Protein AF-A0A820JT40-F1 (afdb_monomer)

Mean predicted aligned error: 15.25 Å

Foldseek 3Di:
DDVLVVVLCVVQDPDDWDAADPVVVVVVVVVCLVVVNQFLLKKKKKKWDWDPWPPQPPVLVLVLLLCCLVQPVPVCDDVVDGSVRVSVVSVCCVVFVWDDDPNDIDHDPDDDPCPDPQTIDITMTMDIGNDDPVVSVVSSVVSVVVDPDDDPPIDMDIGQWDDDQQWIWHADPVGRIDIDRHQDPVRDDHRDDDPVNVVCPLVVLLVQLLVLLQNDPFQVSSLVSLSVSLSRCSSVVDDNVSNLVSVQVSCVVLVHDPVCVSPRDDGVVSVSSSVSSVVVVVVVVVVD

Radius of gyration: 22.24 Å; Cα contacts (8 Å, |Δi|>4): 294; chains: 1; bounding box: 51×47×63 Å

Solvent-accessible surface area (backbone atoms only — not comparable to full-atom values): 17208 Å² total; per-residue (Å²): 135,60,74,65,58,52,54,50,44,67,72,67,29,103,63,83,88,56,74,65,60,71,65,62,48,48,54,52,51,53,51,36,39,74,72,61,70,59,45,78,70,37,31,32,35,36,40,37,38,43,80,50,72,65,80,69,54,68,66,47,51,49,52,42,53,50,51,51,47,68,76,70,38,88,79,47,49,62,87,95,36,40,52,68,55,51,52,50,52,53,51,47,26,73,75,65,34,47,51,78,56,94,96,37,84,43,71,67,85,74,86,76,76,66,81,48,102,73,45,84,41,76,50,66,38,67,44,71,34,81,61,56,72,68,59,49,52,52,53,50,50,61,54,50,74,76,40,101,71,73,64,92,48,57,52,76,47,78,33,66,53,42,80,54,82,43,34,38,38,32,59,44,98,86,45,49,80,44,78,43,83,46,91,54,88,85,61,85,65,83,64,72,86,54,82,90,56,64,88,42,58,64,62,51,55,44,50,52,52,54,47,41,48,71,71,34,91,48,43,69,55,31,53,53,49,50,50,50,50,53,51,52,45,35,62,72,70,47,52,70,65,57,53,52,52,47,54,49,52,51,37,48,75,70,72,47,64,72,87,48,69,86,43,79,69,51,61,78,55,41,55,49,49,37,50,55,52,53,54,52,54,54,56,59,59,76,76,108

pLDDT: mean 72.51, std 15.69, range [38.38, 94.75]

Structure (mmCIF, N/CA/C/O backbone):
data_AF-A0A820JT40-F1
#
_entry.id   AF-A0A820JT40-F1
#
loop_
_atom_site.group_PDB
_atom_site.id
_atom_site.type_symbol
_atom_site.label_atom_id
_atom_site.label_alt_id
_atom_site.label_comp_id
_atom_site.label_asym_id
_atom_site.label_entity_id
_atom_site.label_seq_id
_atom_site.pdbx_PDB_ins_code
_atom_site.Cartn_x
_atom_site.Cartn_y
_atom_site.Cartn_z
_atom_site.occupancy
_atom_site.B_iso_or_equiv
_atom_site.auth_seq_id
_atom_site.auth_comp_id
_atom_site.auth_asym_id
_atom_site.auth_atom_id
_atom_site.pdbx_PDB_model_num
ATOM 1 N N . MET A 1 1 ? -7.018 16.338 4.960 1.00 49.47 1 MET A N 1
ATOM 2 C CA . MET A 1 1 ? -8.283 16.399 5.731 1.00 49.47 1 MET A CA 1
ATOM 3 C C . MET A 1 1 ? -8.741 17.854 5.857 1.00 49.47 1 MET A C 1
ATOM 5 O O . MET A 1 1 ? -7.913 18.701 6.164 1.00 49.47 1 MET A O 1
ATOM 9 N N . THR A 1 2 ? -10.003 18.177 5.553 1.00 46.38 2 THR A N 1
ATOM 10 C CA . THR A 1 2 ? -10.515 19.564 5.591 1.00 46.38 2 THR A CA 1
ATOM 11 C C . THR A 1 2 ? -10.630 20.090 7.037 1.00 46.38 2 THR A C 1
ATOM 13 O O . THR A 1 2 ? -10.873 19.293 7.947 1.00 46.38 2 THR A O 1
ATOM 16 N N . PRO A 1 3 ? -10.519 21.415 7.283 1.00 49.66 3 PRO A N 1
ATOM 17 C CA . PRO A 1 3 ? -10.635 22.018 8.624 1.00 49.66 3 PRO A CA 1
ATOM 18 C C . PRO A 1 3 ? -11.915 21.638 9.387 1.00 49.66 3 PRO A C 1
ATOM 20 O O . PRO A 1 3 ? -11.935 21.595 10.615 1.00 49.66 3 PRO A O 1
ATOM 23 N N . LEU A 1 4 ? -12.985 21.324 8.654 1.00 52.56 4 LEU A N 1
ATOM 24 C CA . LEU A 1 4 ? -14.251 20.855 9.203 1.00 52.56 4 LEU A CA 1
ATOM 25 C C . LEU A 1 4 ? -14.118 19.510 9.924 1.00 52.56 4 LEU A C 1
ATOM 27 O O . LEU A 1 4 ? -14.585 19.390 11.057 1.00 52.56 4 LEU A O 1
ATOM 31 N N . LEU A 1 5 ? -13.506 18.518 9.267 1.00 51.75 5 LEU A N 1
ATOM 32 C CA . LEU A 1 5 ? -13.300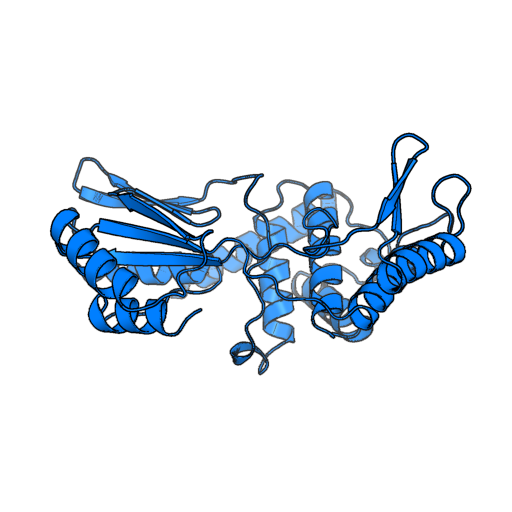 17.191 9.842 1.00 51.75 5 LEU A CA 1
ATOM 33 C C . LEU A 1 5 ? -12.426 17.305 11.083 1.00 51.75 5 LEU A C 1
ATOM 35 O O . LEU A 1 5 ? -12.803 16.737 12.095 1.00 51.75 5 LEU A O 1
ATOM 39 N N . CYS A 1 6 ? -11.368 18.126 11.059 1.00 52.19 6 CYS A N 1
ATOM 40 C CA . CYS A 1 6 ? -10.586 18.424 12.262 1.00 52.19 6 CYS A CA 1
ATOM 41 C C . CYS A 1 6 ? -11.472 18.985 13.381 1.00 52.19 6 CYS A C 1
ATOM 43 O O . CYS A 1 6 ? -11.457 18.459 14.478 1.00 52.19 6 CYS A O 1
ATOM 45 N N . SER A 1 7 ? -12.342 19.964 13.104 1.00 53.44 7 SER A N 1
ATOM 46 C CA . SER A 1 7 ? -13.193 20.549 14.152 1.00 53.44 7 SER A CA 1
ATOM 47 C C . SER A 1 7 ? -14.258 19.590 14.704 1.00 53.44 7 SER A C 1
ATOM 49 O O . SER A 1 7 ? -14.672 19.742 15.854 1.00 53.44 7 SER A O 1
ATOM 51 N N . ILE A 1 8 ? -14.740 18.644 13.887 1.00 52.94 8 ILE A N 1
ATOM 52 C CA . ILE A 1 8 ? -15.653 17.579 14.324 1.00 52.94 8 ILE A CA 1
ATOM 53 C C . ILE A 1 8 ? -14.872 16.549 15.136 1.00 52.94 8 ILE A C 1
ATOM 55 O O . ILE A 1 8 ? -15.343 16.178 16.201 1.00 52.94 8 ILE A O 1
ATOM 59 N N . PHE A 1 9 ? -13.683 16.145 14.681 1.00 53.06 9 PHE A N 1
ATOM 60 C CA . PHE A 1 9 ? -12.751 15.291 15.418 1.00 53.06 9 PHE A CA 1
ATOM 61 C C . PHE A 1 9 ? -12.426 15.908 16.786 1.00 53.06 9 PHE A C 1
ATOM 63 O O . PHE A 1 9 ? -12.761 15.330 17.810 1.00 53.06 9 PHE A O 1
ATOM 70 N N . ASP A 1 10 ? -11.910 17.130 16.836 1.00 53.41 10 ASP A N 1
ATOM 71 C CA . ASP A 1 10 ? -11.493 17.798 18.074 1.00 53.41 10 ASP A CA 1
ATOM 72 C C . ASP A 1 10 ? -12.653 18.004 19.065 1.00 53.41 10 ASP A C 1
ATOM 74 O O . ASP A 1 10 ? -12.450 18.030 20.277 1.00 53.41 10 ASP A O 1
ATOM 78 N N . ARG A 1 11 ? -13.892 18.150 18.568 1.00 52.66 11 ARG A N 1
ATOM 79 C CA . ARG A 1 11 ? -15.092 18.298 19.413 1.00 52.66 11 ARG A CA 1
ATOM 80 C C . ARG A 1 11 ? -15.739 16.975 19.807 1.00 52.66 11 ARG A C 1
ATOM 82 O O . ARG A 1 11 ? -16.363 16.911 20.864 1.00 52.66 11 ARG A O 1
ATOM 89 N N . ALA A 1 12 ? -15.682 15.964 18.945 1.00 44.69 12 ALA A N 1
ATOM 90 C CA . ALA A 1 12 ? -16.338 14.678 19.164 1.00 44.69 12 ALA A CA 1
ATOM 91 C C . ALA A 1 12 ? -15.425 13.673 19.876 1.00 44.69 12 ALA A C 1
ATOM 93 O O . ALA A 1 12 ? -15.926 12.778 20.556 1.00 44.69 12 ALA A O 1
ATOM 94 N N . THR A 1 13 ? -14.108 13.831 19.753 1.00 42.53 13 THR A N 1
ATOM 95 C CA . THR A 1 13 ? -13.114 12.934 20.334 1.00 42.53 13 THR A CA 1
ATOM 96 C C . THR A 1 13 ? -12.162 13.692 21.245 1.00 42.53 13 THR A C 1
ATOM 98 O O . THR A 1 13 ? -11.395 14.533 20.801 1.00 42.53 13 THR A O 1
ATOM 101 N N . ASN A 1 14 ? -12.137 13.311 22.523 1.00 41.88 14 ASN A N 1
ATOM 102 C CA . ASN A 1 14 ? -11.007 13.589 23.418 1.00 41.88 14 ASN A CA 1
ATOM 103 C C . ASN A 1 14 ? -9.771 12.719 23.079 1.00 41.88 14 ASN A C 1
ATOM 105 O O . ASN A 1 14 ? -8.843 12.647 23.880 1.00 41.88 14 ASN A O 1
ATOM 109 N N . TYR A 1 15 ? -9.766 12.000 21.949 1.00 49.94 15 TYR A N 1
ATOM 110 C CA . TYR A 1 15 ? -8.863 10.875 21.704 1.00 49.94 15 TYR A CA 1
ATOM 111 C C . TYR A 1 15 ? -8.354 10.772 20.262 1.00 49.94 15 TYR A C 1
ATOM 113 O O . TYR A 1 15 ? -8.908 11.342 19.326 1.00 49.94 15 TYR A O 1
ATOM 121 N N . LYS A 1 16 ? -7.222 10.066 20.161 1.00 52.59 16 LYS A N 1
ATOM 122 C CA . LYS A 1 16 ? -6.219 10.059 19.092 1.00 52.59 16 LYS A CA 1
ATOM 123 C C . LYS A 1 16 ? -6.776 9.847 17.683 1.00 52.59 16 LYS A C 1
ATOM 125 O O . LYS A 1 16 ? -7.561 8.942 17.420 1.00 52.59 16 LYS A O 1
ATOM 130 N N . ARG A 1 17 ? -6.229 10.627 16.749 1.00 53.69 17 ARG A N 1
ATOM 131 C CA . ARG A 1 17 ? -6.352 10.415 15.307 1.00 53.69 17 ARG A CA 1
ATOM 132 C C .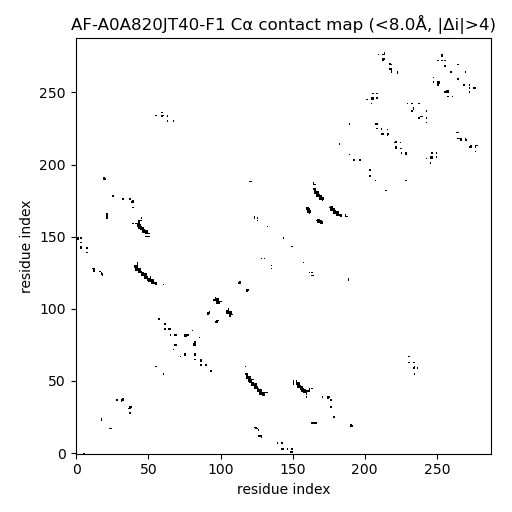 ARG A 1 17 ? -5.614 9.136 14.915 1.00 53.69 17 ARG A C 1
ATOM 134 O O . ARG A 1 17 ? -4.403 9.041 15.097 1.00 53.69 17 ARG A O 1
ATOM 141 N N . LEU A 1 18 ? -6.341 8.194 14.331 1.00 55.94 18 LEU A N 1
ATOM 142 C CA . LEU A 1 18 ? -5.779 7.001 13.715 1.00 55.94 18 LEU A CA 1
ATOM 143 C C . LEU A 1 18 ? -5.762 7.196 12.200 1.00 55.94 18 LEU A C 1
ATOM 145 O O . LEU A 1 18 ? -6.770 7.011 11.521 1.00 55.94 18 LEU A O 1
ATOM 149 N N . SER A 1 19 ? -4.622 7.645 11.681 1.00 47.81 19 SER A N 1
ATOM 150 C CA . SER A 1 19 ? -4.387 7.781 10.245 1.00 47.81 19 SER A CA 1
ATOM 151 C C . SER A 1 19 ? -3.154 6.975 9.860 1.00 47.81 19 SER A C 1
ATOM 153 O O . SER A 1 19 ? -2.070 7.288 10.340 1.00 47.81 19 SER A O 1
ATOM 155 N N . ASN A 1 20 ? -3.349 6.017 8.950 1.00 49.66 20 ASN A N 1
ATOM 156 C CA . ASN A 1 20 ? -2.356 5.139 8.312 1.00 49.66 20 ASN A CA 1
ATOM 157 C C . ASN A 1 20 ? -1.953 3.874 9.089 1.00 49.66 20 ASN A C 1
ATOM 159 O O . ASN A 1 20 ? -1.628 3.922 10.266 1.00 49.66 20 ASN A O 1
ATOM 163 N N . GLY A 1 21 ? -1.933 2.747 8.363 1.00 52.16 21 GLY A N 1
ATOM 164 C CA . GLY A 1 21 ? -1.495 1.435 8.848 1.00 52.16 21 GLY A CA 1
ATOM 165 C C . GLY A 1 21 ? -2.559 0.653 9.623 1.00 52.16 21 GLY A C 1
ATOM 166 O O . GLY A 1 21 ? -3.267 1.198 10.459 1.00 52.16 21 GLY A O 1
ATOM 167 N N . THR A 1 22 ? -2.677 -0.650 9.357 1.00 54.00 22 THR A N 1
ATOM 168 C CA . THR A 1 22 ? -3.607 -1.533 10.080 1.00 54.00 22 THR A CA 1
ATOM 169 C C . THR A 1 22 ? -3.096 -1.872 11.487 1.00 54.00 22 THR A C 1
ATOM 171 O O . THR A 1 22 ? -3.878 -1.967 12.423 1.00 54.00 22 THR A O 1
ATOM 174 N N . ILE A 1 23 ? -1.775 -2.003 11.662 1.00 51.06 23 ILE A N 1
ATOM 175 C CA . ILE A 1 23 ? -1.151 -2.486 12.910 1.00 51.06 23 ILE A CA 1
ATOM 176 C C . ILE A 1 23 ? -1.278 -1.472 14.055 1.00 51.06 23 ILE A C 1
ATOM 178 O O . ILE A 1 23 ? -1.681 -1.841 15.156 1.00 51.06 23 ILE A O 1
ATOM 182 N N . ASP A 1 24 ? -0.997 -0.192 13.799 1.00 60.81 24 ASP A N 1
ATOM 183 C CA . ASP A 1 24 ? -1.101 0.851 14.830 1.00 60.81 24 ASP A CA 1
ATOM 184 C C . ASP A 1 24 ? -2.554 1.045 15.285 1.00 60.81 24 ASP A C 1
ATOM 186 O O . ASP A 1 24 ? -2.821 1.286 16.462 1.00 60.81 24 ASP A O 1
ATOM 190 N N . VAL A 1 25 ? -3.505 0.866 14.365 1.00 63.97 25 VAL A N 1
ATOM 191 C CA . VAL A 1 25 ? -4.943 0.911 14.651 1.00 63.97 25 VAL A CA 1
ATOM 192 C C . VAL A 1 25 ? -5.358 -0.236 15.567 1.00 63.97 25 VAL A C 1
ATOM 194 O O . VAL A 1 25 ? -6.044 0.013 16.555 1.00 63.97 25 VAL A O 1
ATOM 197 N N . ILE A 1 26 ? -4.911 -1.465 15.284 1.00 64.38 26 ILE A N 1
ATOM 198 C CA . ILE A 1 26 ? -5.188 -2.637 16.129 1.00 64.38 26 ILE A CA 1
ATOM 199 C C . ILE A 1 26 ? -4.660 -2.400 17.539 1.00 64.38 26 ILE A C 1
ATOM 201 O O . ILE A 1 26 ? -5.427 -2.487 18.492 1.00 64.38 26 ILE A O 1
ATOM 205 N N . HIS A 1 27 ? -3.386 -2.032 17.676 1.00 65.00 27 HIS A N 1
ATOM 206 C CA . HIS A 1 27 ? -2.776 -1.857 18.991 1.00 65.00 27 HIS A CA 1
ATOM 207 C C . HIS A 1 27 ? -3.436 -0.752 19.814 1.00 65.00 27 HIS A C 1
ATOM 209 O O . HIS A 1 27 ? -3.633 -0.921 21.017 1.00 65.00 27 HIS A O 1
ATOM 215 N N . VAL A 1 28 ? -3.802 0.373 19.193 1.00 69.44 28 VAL A N 1
ATOM 216 C CA . VAL A 1 28 ? -4.506 1.447 19.905 1.00 69.44 28 VAL A CA 1
ATOM 217 C C . VAL A 1 28 ? -5.888 0.984 20.355 1.00 69.44 28 VAL A C 1
ATOM 219 O O . VAL A 1 28 ? -6.263 1.222 21.500 1.00 69.44 28 VAL A O 1
ATOM 222 N N . ILE A 1 29 ? -6.617 0.275 19.496 1.00 71.19 29 ILE A N 1
ATOM 223 C CA . ILE A 1 29 ? -7.961 -0.212 19.806 1.00 71.19 29 ILE A CA 1
ATOM 224 C C . ILE A 1 29 ? -7.929 -1.303 20.880 1.00 71.19 29 ILE A C 1
ATOM 226 O O . ILE A 1 29 ? -8.731 -1.268 21.810 1.00 71.19 29 ILE A O 1
ATOM 230 N N . GLU A 1 30 ? -6.989 -2.241 20.809 1.00 72.88 30 GLU A N 1
ATOM 231 C CA . GLU A 1 30 ? -6.791 -3.266 21.837 1.00 72.88 30 GLU A CA 1
ATOM 232 C C . GLU A 1 30 ? -6.423 -2.642 23.183 1.00 72.88 30 GLU A C 1
ATOM 234 O O . GLU A 1 30 ? -7.002 -3.001 24.208 1.00 72.88 30 GLU A O 1
ATOM 239 N N . ASN A 1 31 ? -5.518 -1.661 23.186 1.00 75.31 31 ASN A N 1
ATOM 240 C CA . ASN A 1 31 ? -5.152 -0.935 24.394 1.00 75.31 31 ASN A CA 1
ATOM 241 C C . ASN A 1 31 ? -6.350 -0.166 24.980 1.00 75.31 31 ASN A C 1
ATOM 243 O O . ASN A 1 31 ? -6.600 -0.237 26.182 1.00 75.31 31 ASN A O 1
ATOM 247 N N . ASP A 1 32 ? -7.142 0.519 24.153 1.00 75.44 32 ASP A N 1
ATOM 248 C CA . ASP A 1 32 ? -8.339 1.235 24.611 1.00 75.44 32 ASP A CA 1
ATOM 249 C C . ASP A 1 32 ? -9.421 0.274 25.135 1.00 75.44 32 ASP A C 1
ATOM 251 O O . ASP A 1 32 ? -10.134 0.590 26.094 1.00 75.44 32 ASP A O 1
ATOM 255 N N . ALA A 1 33 ? -9.528 -0.927 24.558 1.00 75.38 33 ALA A N 1
ATOM 256 C CA . ALA A 1 33 ? -10.384 -1.988 25.076 1.00 75.38 33 ALA A CA 1
ATOM 257 C C . ALA A 1 33 ? -9.905 -2.487 26.447 1.00 75.38 33 ALA A C 1
ATOM 259 O O . ALA A 1 33 ? -10.712 -2.580 27.374 1.00 75.38 33 ALA A O 1
ATOM 260 N N . GLN A 1 34 ? -8.603 -2.746 26.608 1.00 76.25 34 GLN A N 1
ATOM 261 C CA . GLN A 1 34 ? -8.002 -3.170 27.880 1.00 76.25 34 GLN A CA 1
ATOM 262 C C . GLN A 1 34 ? -8.168 -2.118 28.984 1.00 76.25 34 GLN A C 1
ATOM 264 O O . GLN A 1 34 ? -8.416 -2.464 30.138 1.00 76.25 34 GLN A O 1
ATOM 269 N N . MET A 1 35 ? -8.104 -0.835 28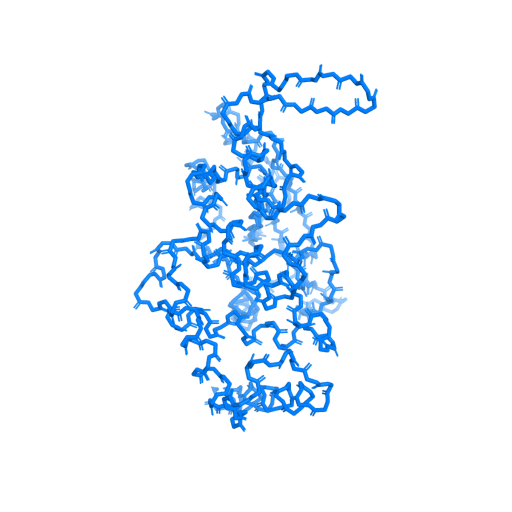.626 1.00 78.94 35 MET A N 1
ATOM 270 C CA . MET A 1 35 ? -8.330 0.289 29.543 1.00 78.94 35 MET A CA 1
ATOM 271 C C . MET A 1 35 ? -9.819 0.530 29.855 1.00 78.94 35 MET A C 1
ATOM 273 O O . MET A 1 35 ? -10.155 1.405 30.654 1.00 78.94 35 MET A O 1
ATOM 277 N N . GLY A 1 36 ? -10.732 -0.235 29.246 1.00 80.38 36 GLY A N 1
ATOM 278 C CA . GLY A 1 36 ? -12.174 -0.134 29.475 1.00 80.38 36 GLY A CA 1
ATOM 279 C C . GLY A 1 36 ? -12.844 1.053 28.777 1.00 80.38 36 GLY A C 1
ATOM 280 O O . GLY A 1 36 ? -13.995 1.372 29.094 1.00 80.38 36 GLY A O 1
ATOM 281 N N . TYR A 1 37 ? -12.156 1.698 27.831 1.00 77.88 37 TYR A N 1
ATOM 282 C CA . TYR A 1 37 ? -12.705 2.793 27.032 1.00 77.88 37 TYR A CA 1
ATOM 283 C C . TYR A 1 37 ? -13.630 2.278 25.921 1.00 77.88 37 TYR A C 1
ATOM 285 O O . TYR A 1 37 ? -14.614 2.933 25.595 1.00 77.88 37 TYR A O 1
ATOM 293 N N . LEU A 1 38 ? -13.407 1.074 25.389 1.00 79.94 38 LEU A N 1
ATOM 294 C CA . LEU A 1 38 ? -14.265 0.487 24.349 1.00 79.94 38 LEU A CA 1
ATOM 295 C C . LEU A 1 38 ? -15.334 -0.437 24.945 1.00 79.94 38 LEU A C 1
ATOM 297 O O . LEU A 1 38 ? -15.198 -1.656 24.989 1.00 79.94 38 LEU A O 1
ATOM 301 N N . GLN A 1 39 ? -16.411 0.173 25.441 1.00 79.94 39 GLN A N 1
ATOM 302 C CA . GLN A 1 39 ? -17.578 -0.533 25.980 1.00 79.94 39 GLN A CA 1
ATOM 303 C C . GLN A 1 39 ? -18.606 -0.821 24.880 1.00 79.94 39 GLN A C 1
ATOM 305 O O . GLN A 1 39 ? -18.705 -0.068 23.922 1.00 79.94 39 GLN A O 1
ATOM 310 N N . ARG A 1 40 ? -19.475 -1.826 25.059 1.00 77.50 40 ARG A N 1
ATOM 311 C CA . ARG A 1 40 ? -20.496 -2.259 24.071 1.00 77.50 40 ARG A CA 1
ATOM 312 C C . ARG A 1 40 ? -21.398 -1.145 23.504 1.00 77.50 40 ARG A C 1
ATOM 314 O O . ARG A 1 40 ? -22.000 -1.305 22.449 1.00 77.50 40 ARG A O 1
ATOM 321 N N . GLN A 1 41 ? -21.528 -0.037 24.226 1.00 81.62 41 GLN A N 1
ATOM 322 C CA . GLN A 1 41 ? -22.297 1.148 23.834 1.00 81.62 41 GLN A CA 1
ATOM 323 C C . GLN A 1 41 ? -21.528 2.148 22.957 1.00 81.62 41 GLN A C 1
ATOM 325 O O . GLN A 1 41 ? -22.127 3.097 22.456 1.00 81.62 41 GLN A O 1
ATOM 330 N N . VAL A 1 42 ? -20.223 1.948 22.773 1.00 80.50 42 VAL A N 1
ATOM 331 C CA . VAL A 1 42 ? -19.380 2.755 21.893 1.00 80.50 42 VAL A CA 1
ATOM 332 C C . VAL A 1 42 ? -19.706 2.415 20.447 1.00 80.50 42 VAL A C 1
ATOM 334 O O . VAL A 1 42 ? -19.684 1.255 20.038 1.00 80.50 42 VAL A O 1
ATOM 337 N N . LEU A 1 43 ? -20.001 3.451 19.671 1.00 80.12 43 LEU A N 1
ATOM 338 C CA . LEU A 1 43 ? -20.190 3.367 18.233 1.00 80.12 43 LEU A CA 1
ATOM 339 C C . LEU A 1 43 ? -18.858 3.596 17.532 1.00 80.12 43 LEU A C 1
ATOM 341 O O . LEU A 1 43 ? -18.139 4.543 17.855 1.00 80.12 43 LEU A O 1
ATOM 345 N N . PHE A 1 44 ? -18.574 2.768 16.534 1.00 79.06 44 PHE A N 1
ATOM 346 C CA . PHE A 1 44 ? -17.531 3.050 15.565 1.00 79.06 44 PHE A CA 1
ATOM 347 C C . PHE A 1 44 ? -18.121 3.867 14.426 1.00 79.06 44 PHE A C 1
ATOM 349 O O . PHE A 1 44 ? -19.210 3.576 13.916 1.00 79.06 44 PHE A O 1
ATOM 356 N N . ILE A 1 45 ? -17.405 4.915 14.053 1.00 74.94 45 ILE A N 1
ATOM 357 C CA . ILE A 1 45 ? -17.784 5.835 12.996 1.00 74.94 45 ILE A CA 1
ATOM 358 C C . ILE A 1 45 ? -16.645 5.857 11.993 1.00 74.94 45 ILE A C 1
ATOM 360 O O . ILE A 1 45 ? -15.542 6.286 12.316 1.00 74.94 45 ILE A O 1
ATOM 364 N N . THR A 1 46 ? -16.911 5.396 10.779 1.00 73.12 46 THR A N 1
ATOM 365 C CA . THR A 1 46 ? -15.918 5.370 9.707 1.00 73.12 46 THR A CA 1
ATOM 366 C C . THR A 1 46 ? -16.266 6.418 8.677 1.00 73.12 46 THR A C 1
ATOM 368 O O . THR A 1 46 ? -17.371 6.422 8.131 1.00 73.12 46 THR A O 1
ATOM 371 N N . PHE A 1 47 ? -15.310 7.290 8.390 1.00 69.12 47 PHE A N 1
ATOM 372 C CA . PHE A 1 47 ? -15.359 8.195 7.257 1.00 69.12 47 PHE A CA 1
ATOM 373 C C . PHE A 1 47 ? -14.513 7.616 6.134 1.00 69.12 47 PHE A C 1
ATOM 375 O O . PHE A 1 47 ? -13.303 7.488 6.291 1.00 69.12 47 PHE A O 1
ATOM 382 N N . ASN A 1 48 ? -15.133 7.308 4.997 1.00 66.19 48 ASN A N 1
ATOM 383 C CA . ASN A 1 48 ? -14.394 7.100 3.758 1.00 66.19 48 ASN A CA 1
ATOM 384 C C . ASN A 1 48 ? -14.375 8.427 3.017 1.00 66.19 48 ASN A C 1
ATOM 386 O O . ASN A 1 48 ? -15.409 8.897 2.540 1.00 66.19 48 ASN A O 1
ATOM 390 N N . LEU A 1 49 ? -13.199 9.026 2.942 1.00 61.00 49 LEU A N 1
ATOM 391 C CA . LEU A 1 49 ? -12.942 10.214 2.156 1.00 61.00 49 LEU A CA 1
ATOM 392 C C . LEU A 1 49 ? -12.592 9.742 0.744 1.00 61.00 49 LEU A C 1
ATOM 394 O O . LEU A 1 49 ? -11.455 9.353 0.471 1.00 61.00 49 LEU A O 1
ATOM 398 N N . GLY A 1 50 ? -13.599 9.697 -0.131 1.00 52.91 50 GLY A N 1
ATOM 399 C CA . GLY A 1 50 ? -13.377 9.563 -1.567 1.00 52.91 50 GLY A CA 1
ATOM 400 C C . GLY A 1 50 ? -12.795 10.850 -2.156 1.00 52.91 50 GLY A C 1
ATOM 401 O O . GLY A 1 50 ? -12.915 11.922 -1.561 1.00 52.91 50 GLY A O 1
ATOM 402 N N . ASP A 1 51 ? -12.179 10.736 -3.332 1.00 47.97 51 ASP A N 1
ATOM 403 C CA . ASP A 1 51 ? -11.719 11.867 -4.149 1.00 47.97 51 ASP A CA 1
ATOM 404 C C . ASP A 1 51 ? -10.731 12.818 -3.462 1.00 47.97 51 ASP A C 1
ATOM 406 O O . ASP A 1 51 ? -10.713 14.024 -3.717 1.00 47.97 51 ASP A O 1
ATOM 410 N N . LEU A 1 52 ? -9.837 12.287 -2.626 1.00 43.53 52 LEU A N 1
ATOM 411 C CA . LEU A 1 52 ? -8.626 13.017 -2.256 1.00 43.53 52 LEU A CA 1
ATOM 412 C C . LEU A 1 52 ? -7.667 12.988 -3.453 1.00 43.53 52 LEU A C 1
ATOM 414 O O . LEU A 1 52 ? -6.657 12.300 -3.448 1.00 43.53 52 LEU A O 1
ATOM 418 N N . THR A 1 53 ? -7.998 13.674 -4.545 1.00 44.22 53 THR A N 1
ATOM 419 C CA . THR A 1 53 ? -7.114 13.767 -5.709 1.00 44.22 53 THR A CA 1
ATOM 420 C C . THR A 1 53 ? -5.820 14.455 -5.288 1.00 44.22 53 THR A C 1
ATOM 422 O O . THR A 1 53 ? -5.737 15.681 -5.239 1.00 44.22 53 THR A O 1
ATOM 425 N N . THR A 1 54 ? -4.797 13.674 -4.971 1.00 44.09 54 THR A N 1
ATOM 426 C CA . THR A 1 54 ? -3.429 14.152 -5.038 1.00 44.09 54 THR A CA 1
ATOM 427 C C . THR A 1 54 ? -3.112 14.174 -6.534 1.00 44.09 54 THR A C 1
ATOM 429 O O . THR A 1 54 ? -3.124 13.163 -7.236 1.00 44.09 54 THR A O 1
ATOM 432 N N . ILE A 1 55 ? -3.052 15.389 -7.072 1.00 52.94 55 ILE A N 1
ATOM 433 C CA . ILE A 1 55 ? -2.695 15.634 -8.464 1.00 52.94 55 ILE A CA 1
ATOM 434 C C . ILE A 1 55 ? -1.205 15.324 -8.553 1.00 52.94 55 ILE A C 1
ATOM 436 O O . ILE A 1 55 ? -0.395 16.113 -8.071 1.00 52.94 55 ILE A O 1
ATOM 440 N N . PHE A 1 56 ? -0.833 14.189 -9.145 1.00 53.88 56 PHE A N 1
ATOM 441 C CA . PHE A 1 56 ? 0.567 13.958 -9.473 1.00 53.88 56 PHE A CA 1
ATOM 442 C C . PHE A 1 56 ? 0.977 14.906 -10.606 1.00 53.88 56 PHE A C 1
ATOM 444 O O . PHE A 1 56 ? 0.316 14.943 -11.650 1.00 53.88 56 PHE A O 1
ATOM 451 N N . PRO A 1 57 ? 2.064 15.675 -10.437 1.00 64.81 57 PRO A N 1
ATOM 452 C CA . PRO A 1 57 ? 2.649 16.445 -11.523 1.00 64.81 57 PRO A CA 1
ATOM 453 C C . PRO A 1 57 ? 2.938 15.565 -12.754 1.00 64.81 57 PRO A C 1
ATOM 455 O O . PRO A 1 57 ? 3.345 14.401 -12.638 1.00 64.81 57 PRO A O 1
ATOM 458 N N . HIS A 1 58 ? 2.708 16.107 -13.956 1.00 71.25 58 HIS A N 1
ATOM 459 C CA . HIS A 1 58 ? 2.900 15.372 -15.214 1.00 71.25 58 HIS A CA 1
ATOM 460 C C . HIS A 1 58 ? 4.340 14.866 -15.382 1.00 71.25 58 HIS A C 1
ATOM 462 O O . HIS A 1 58 ? 4.555 13.784 -15.915 1.00 71.25 58 HIS A O 1
ATOM 468 N N . ASP A 1 59 ? 5.326 15.633 -14.929 1.00 73.25 59 ASP A N 1
ATOM 469 C CA . ASP A 1 59 ? 6.747 15.290 -14.950 1.00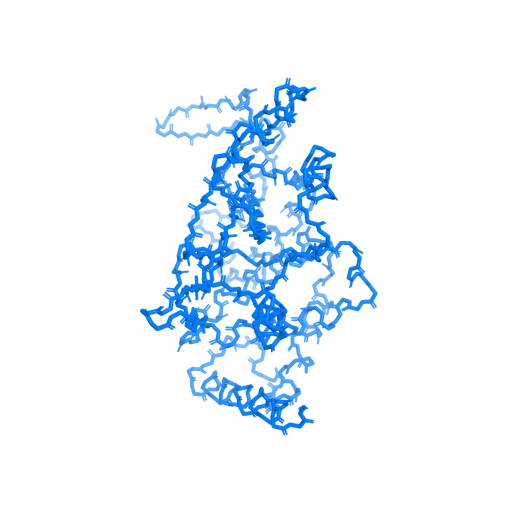 73.25 59 ASP A CA 1
ATOM 470 C C . ASP A 1 59 ? 7.068 14.081 -14.064 1.00 73.25 59 ASP A C 1
ATOM 472 O O . ASP A 1 59 ? 7.726 13.153 -14.531 1.00 73.25 59 ASP A O 1
ATOM 476 N N . ILE A 1 60 ? 6.535 14.033 -12.840 1.00 66.94 60 ILE A N 1
ATOM 477 C CA . ILE A 1 60 ? 6.687 12.882 -11.932 1.00 66.94 60 ILE A CA 1
ATOM 478 C C . ILE A 1 60 ? 6.042 11.629 -12.532 1.00 66.94 60 ILE A C 1
ATOM 480 O O . ILE A 1 60 ? 6.622 10.539 -12.527 1.00 66.94 60 ILE A O 1
ATOM 484 N N . THR A 1 61 ? 4.855 11.797 -13.109 1.00 72.19 61 THR A N 1
ATOM 485 C CA . THR A 1 61 ? 4.123 10.716 -13.770 1.00 72.19 61 THR A CA 1
ATOM 486 C C . THR A 1 61 ? 4.898 10.166 -14.970 1.00 72.19 61 THR A C 1
ATOM 488 O O . THR A 1 61 ? 5.071 8.955 -15.108 1.00 72.19 61 THR A O 1
ATOM 491 N N . MET A 1 62 ? 5.426 11.054 -15.818 1.00 83.12 62 MET A N 1
ATOM 492 C CA . MET A 1 62 ? 6.239 10.685 -16.977 1.00 83.12 62 MET A CA 1
ATOM 493 C C . MET A 1 62 ? 7.556 10.018 -16.577 1.00 83.12 62 MET A C 1
ATOM 495 O O . MET A 1 62 ? 7.953 9.041 -17.213 1.00 83.12 62 MET A O 1
ATOM 499 N N . ALA A 1 63 ? 8.224 10.507 -15.529 1.00 78.12 63 ALA A N 1
ATOM 500 C CA . ALA A 1 63 ? 9.450 9.905 -15.012 1.00 78.12 63 ALA A CA 1
ATOM 501 C C . ALA A 1 63 ? 9.198 8.475 -14.510 1.00 78.12 63 ALA A C 1
ATOM 503 O O . ALA A 1 63 ? 9.924 7.552 -14.881 1.00 78.12 63 ALA A O 1
ATOM 504 N N . THR A 1 64 ? 8.117 8.280 -13.751 1.00 73.31 64 THR A N 1
ATOM 505 C CA . THR A 1 64 ? 7.719 6.968 -13.224 1.00 73.31 64 THR A CA 1
ATOM 506 C C . THR A 1 64 ? 7.376 5.991 -14.348 1.00 73.31 64 THR A C 1
ATOM 508 O O . THR A 1 64 ? 7.886 4.873 -14.373 1.00 73.31 64 THR A O 1
ATOM 511 N N . LEU A 1 65 ? 6.572 6.417 -15.329 1.00 79.69 65 LEU A N 1
ATOM 512 C CA . LEU A 1 65 ? 6.232 5.583 -16.484 1.00 79.69 65 LEU A CA 1
ATOM 513 C C . LEU A 1 65 ? 7.473 5.220 -17.313 1.00 79.69 65 LEU A C 1
ATOM 515 O O . LEU A 1 65 ? 7.607 4.083 -17.758 1.00 79.69 65 LEU A O 1
ATOM 519 N N . THR A 1 66 ? 8.392 6.171 -17.503 1.00 85.88 66 THR A N 1
ATOM 520 C CA . THR A 1 66 ? 9.651 5.945 -18.229 1.00 85.88 66 THR A CA 1
ATOM 521 C C . THR A 1 66 ? 10.497 4.883 -17.544 1.00 85.88 66 THR A C 1
ATOM 523 O O . THR A 1 66 ? 10.978 3.974 -18.218 1.00 85.88 66 THR A O 1
ATOM 526 N N . TYR A 1 67 ? 10.655 4.982 -16.223 1.00 80.88 67 TYR A N 1
ATOM 527 C CA . TYR A 1 67 ? 11.356 3.978 -15.430 1.00 80.88 67 TYR A CA 1
ATOM 528 C C . TYR A 1 67 ? 10.706 2.602 -15.601 1.00 80.88 67 TYR A C 1
ATOM 530 O O . TYR A 1 67 ? 11.378 1.654 -15.996 1.00 80.88 67 TYR A O 1
ATOM 538 N N . LEU A 1 68 ? 9.386 2.510 -15.412 1.00 75.88 68 LEU A N 1
ATOM 539 C CA . LEU A 1 68 ? 8.675 1.234 -15.475 1.00 75.88 68 LEU A CA 1
ATOM 540 C C . LEU A 1 68 ? 8.807 0.535 -16.820 1.00 75.88 68 LEU A C 1
ATOM 542 O O . LEU A 1 68 ? 9.100 -0.658 -16.881 1.00 75.88 68 LEU A O 1
ATOM 546 N N . LEU A 1 69 ? 8.593 1.287 -17.898 1.00 81.50 69 LEU A N 1
ATOM 547 C CA . LEU A 1 69 ? 8.688 0.746 -19.242 1.00 81.50 69 LEU A CA 1
ATOM 548 C C . LEU A 1 69 ? 10.114 0.293 -19.555 1.00 81.50 69 LEU A C 1
ATOM 550 O O . LEU A 1 69 ? 10.284 -0.726 -20.207 1.00 81.50 69 LEU A O 1
ATOM 554 N N . ARG A 1 70 ? 11.142 1.016 -19.101 1.00 88.62 70 ARG A N 1
ATOM 555 C CA . ARG A 1 70 ? 12.537 0.679 -19.421 1.00 88.62 70 ARG A CA 1
ATOM 556 C C . ARG A 1 70 ? 13.094 -0.464 -18.583 1.00 88.62 70 ARG A C 1
ATOM 558 O O . ARG A 1 70 ? 13.838 -1.273 -19.124 1.00 88.62 70 ARG A O 1
ATOM 565 N N . GLU A 1 71 ? 12.728 -0.538 -17.310 1.00 80.88 71 GLU A N 1
ATOM 566 C CA . GLU A 1 71 ? 13.258 -1.551 -16.394 1.00 80.88 71 GLU A CA 1
ATOM 567 C C . GLU A 1 71 ? 12.529 -2.893 -16.498 1.00 80.88 71 GLU A C 1
ATOM 569 O O . GLU A 1 71 ? 13.154 -3.944 -16.378 1.00 80.88 71 GLU A O 1
ATOM 574 N N . HIS A 1 72 ? 11.212 -2.887 -16.734 1.00 76.19 72 HIS A N 1
ATOM 575 C CA . HIS A 1 72 ? 10.408 -4.110 -16.621 1.00 76.19 72 HIS A CA 1
ATOM 576 C C . HIS A 1 72 ? 9.902 -4.669 -17.954 1.00 76.19 72 HIS A C 1
ATOM 578 O O . HIS A 1 72 ? 9.435 -5.808 -17.993 1.00 76.19 72 HIS A O 1
ATOM 584 N N . LEU A 1 73 ? 9.998 -3.922 -19.058 1.00 78.75 73 LEU A N 1
ATOM 585 C CA . LEU A 1 73 ? 9.550 -4.398 -20.368 1.00 78.75 73 LEU A CA 1
ATOM 586 C C . LEU A 1 73 ? 10.707 -5.036 -21.151 1.00 78.75 73 LEU A C 1
ATOM 588 O O . LEU A 1 73 ? 11.427 -4.360 -21.886 1.00 78.75 73 LEU A O 1
ATOM 592 N N . LEU A 1 74 ? 10.849 -6.359 -21.018 1.00 77.38 74 LEU A N 1
ATOM 593 C CA . LEU A 1 74 ? 11.942 -7.146 -21.612 1.00 77.38 74 LEU A CA 1
ATOM 594 C C . LEU A 1 74 ? 12.116 -6.920 -23.125 1.00 77.38 74 LEU A C 1
ATOM 596 O O . LEU A 1 74 ? 13.238 -6.747 -23.596 1.00 77.38 74 LEU A O 1
ATOM 600 N N . ASP A 1 75 ? 11.013 -6.863 -23.875 1.00 83.94 75 ASP A N 1
ATOM 601 C CA . ASP A 1 75 ? 11.036 -6.757 -25.341 1.00 83.94 75 ASP A CA 1
ATOM 602 C C . ASP A 1 75 ? 11.100 -5.306 -25.853 1.00 83.94 75 ASP A C 1
ATOM 604 O O . ASP A 1 75 ? 11.051 -5.058 -27.060 1.00 83.94 75 ASP A O 1
ATOM 608 N N . GLN A 1 76 ? 11.174 -4.325 -24.942 1.00 85.31 76 GLN A N 1
ATOM 609 C CA . GLN A 1 76 ? 11.126 -2.883 -25.228 1.00 85.31 76 GLN A CA 1
ATOM 610 C C . GLN A 1 76 ? 9.943 -2.432 -26.105 1.00 85.31 76 GLN A C 1
ATOM 612 O O . GLN A 1 76 ? 9.959 -1.346 -26.704 1.00 85.31 76 GLN A O 1
ATOM 617 N N . ARG A 1 77 ? 8.903 -3.265 -26.195 1.00 86.12 77 ARG A N 1
ATOM 618 C CA . ARG A 1 77 ? 7.711 -3.039 -27.006 1.00 86.12 77 ARG A CA 1
ATOM 619 C C . ARG A 1 77 ? 6.467 -3.567 -26.314 1.00 86.12 77 ARG A C 1
ATOM 621 O O . ARG A 1 77 ? 6.511 -4.595 -25.644 1.00 86.12 77 ARG A O 1
ATOM 628 N N . ILE A 1 78 ? 5.357 -2.866 -26.510 1.00 80.50 78 ILE A N 1
ATOM 629 C CA . ILE A 1 78 ? 4.017 -3.351 -26.177 1.00 80.50 78 ILE A CA 1
ATOM 630 C C . ILE A 1 78 ? 3.256 -3.434 -27.495 1.00 80.50 78 ILE A C 1
ATOM 632 O O . ILE A 1 78 ? 3.002 -2.406 -28.127 1.00 80.50 78 ILE A O 1
ATOM 636 N N . ALA A 1 79 ? 2.935 -4.657 -27.925 1.00 85.50 79 ALA A N 1
ATOM 637 C CA . ALA A 1 79 ? 2.501 -4.933 -29.294 1.00 85.50 79 ALA A CA 1
ATOM 638 C C . ALA A 1 79 ? 3.499 -4.336 -30.312 1.00 85.50 79 ALA A C 1
ATOM 640 O O . ALA A 1 79 ? 4.695 -4.623 -30.245 1.00 85.50 79 ALA A O 1
ATOM 641 N N . ASP A 1 80 ? 3.033 -3.472 -31.213 1.00 88.69 80 ASP A N 1
ATOM 642 C CA . ASP A 1 80 ? 3.866 -2.846 -32.244 1.00 88.69 80 ASP A CA 1
ATOM 643 C C . ASP A 1 80 ? 4.479 -1.500 -31.814 1.00 88.69 80 ASP A C 1
ATOM 645 O O . ASP A 1 80 ? 5.188 -0.860 -32.595 1.00 88.69 80 ASP A O 1
ATOM 649 N N . LEU A 1 81 ? 4.230 -1.051 -30.579 1.00 86.81 81 LEU A N 1
ATOM 650 C CA . LEU A 1 81 ? 4.684 0.249 -30.084 1.00 86.81 81 LEU A CA 1
ATOM 651 C C . LEU A 1 81 ? 5.988 0.118 -29.300 1.00 86.81 81 LEU A C 1
ATOM 653 O O . LEU A 1 81 ? 6.097 -0.710 -28.397 1.00 86.81 81 LEU A O 1
ATOM 657 N N . THR A 1 82 ? 6.966 0.972 -29.600 1.00 93.81 82 THR A N 1
ATOM 658 C CA . THR A 1 82 ? 8.186 1.092 -28.789 1.00 93.81 82 THR A CA 1
ATOM 659 C C . THR A 1 82 ? 7.901 1.846 -27.493 1.00 93.81 82 THR A C 1
ATOM 661 O O . THR A 1 82 ? 6.965 2.647 -27.427 1.00 93.81 82 THR A O 1
ATOM 664 N N . ILE A 1 83 ? 8.744 1.644 -26.474 1.00 89.38 83 ILE A N 1
ATOM 665 C CA . ILE A 1 83 ? 8.697 2.428 -25.227 1.00 89.38 83 ILE A CA 1
ATOM 666 C C . ILE A 1 83 ? 8.645 3.933 -25.519 1.00 89.38 83 ILE A C 1
ATOM 668 O O . ILE A 1 83 ? 7.796 4.632 -24.971 1.00 89.38 83 ILE A O 1
ATOM 672 N N . ASP A 1 84 ? 9.502 4.437 -26.412 1.00 93.62 84 ASP A N 1
ATOM 673 C CA . ASP A 1 84 ? 9.545 5.869 -26.727 1.00 93.62 84 ASP A CA 1
ATOM 674 C C . ASP A 1 84 ? 8.248 6.354 -27.390 1.00 93.62 84 ASP A C 1
ATOM 676 O O . ASP A 1 84 ? 7.777 7.447 -27.081 1.00 93.62 84 ASP A O 1
ATOM 680 N N . THR A 1 85 ? 7.624 5.543 -28.253 1.00 88.56 85 THR A N 1
ATOM 681 C CA . THR A 1 85 ? 6.312 5.869 -28.830 1.00 88.56 85 THR A CA 1
ATOM 682 C C . THR A 1 85 ? 5.227 5.902 -27.757 1.00 88.56 85 THR A C 1
ATOM 684 O O . THR A 1 85 ? 4.425 6.832 -27.740 1.00 88.56 85 THR A O 1
ATOM 687 N N . ILE A 1 86 ? 5.216 4.944 -26.827 1.00 87.75 86 ILE A N 1
ATOM 688 C CA . ILE A 1 86 ? 4.260 4.921 -25.709 1.00 87.75 86 ILE A CA 1
ATOM 689 C C . ILE A 1 86 ? 4.426 6.176 -24.845 1.00 87.75 86 ILE A C 1
ATOM 691 O O . ILE A 1 86 ? 3.445 6.861 -24.559 1.00 87.75 86 ILE A O 1
ATOM 695 N N . LEU A 1 87 ? 5.664 6.529 -24.488 1.00 88.19 87 LEU A N 1
ATOM 696 C CA . LEU A 1 87 ? 5.962 7.733 -23.711 1.00 88.19 87 LEU A CA 1
ATOM 697 C C . LEU A 1 87 ? 5.534 9.009 -24.443 1.00 88.19 87 LEU A C 1
ATOM 699 O O . LEU A 1 87 ? 4.925 9.884 -23.830 1.00 88.19 87 LEU A O 1
ATOM 703 N N . GLN A 1 88 ? 5.782 9.110 -25.751 1.00 88.56 88 GLN A N 1
ATOM 704 C CA . GLN A 1 88 ? 5.325 10.246 -26.558 1.00 88.56 88 GLN A CA 1
ATOM 705 C C . GLN A 1 88 ? 3.797 10.344 -26.615 1.00 88.56 88 GLN A C 1
ATOM 707 O O . GLN A 1 88 ? 3.262 11.448 -26.529 1.00 88.56 88 GLN A O 1
ATOM 712 N N . LEU A 1 89 ? 3.087 9.217 -26.721 1.00 83.31 89 LEU A N 1
ATOM 713 C CA . LEU A 1 89 ? 1.622 9.184 -26.726 1.00 83.31 89 LEU A CA 1
ATOM 714 C C . LEU A 1 89 ? 1.038 9.604 -25.374 1.00 83.31 89 LEU A C 1
ATOM 716 O O . LEU A 1 89 ? 0.104 10.403 -25.335 1.00 83.31 89 LEU A O 1
ATOM 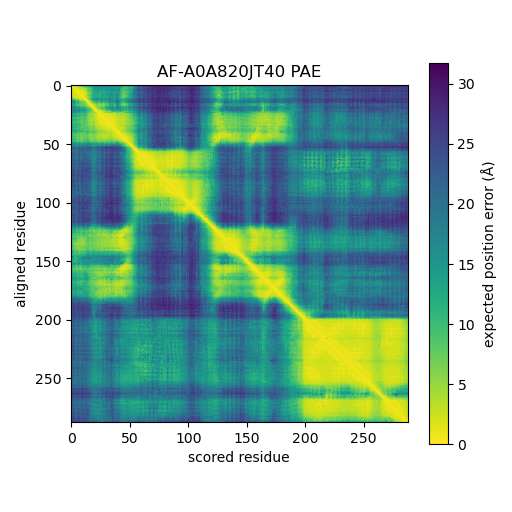720 N N . VAL A 1 90 ? 1.609 9.133 -24.264 1.00 83.81 90 VAL A N 1
ATOM 721 C CA . VAL A 1 90 ? 1.177 9.539 -22.918 1.00 83.81 90 VAL A CA 1
ATOM 722 C C . VAL A 1 90 ? 1.497 11.014 -22.661 1.00 83.81 90 VAL A C 1
ATOM 724 O O . VAL A 1 90 ? 0.653 11.750 -22.153 1.00 83.81 90 VAL A O 1
ATOM 727 N N . GLN A 1 91 ? 2.666 11.495 -23.089 1.00 84.62 91 GLN A N 1
ATOM 728 C CA . GLN A 1 91 ? 3.013 12.915 -23.006 1.00 84.62 91 GLN A CA 1
ATOM 729 C C . GLN A 1 91 ? 2.077 13.781 -23.862 1.00 84.62 91 GLN A C 1
ATOM 731 O O . GLN A 1 91 ? 1.668 14.866 -23.440 1.00 84.62 91 GLN A O 1
ATOM 736 N N . PHE A 1 92 ? 1.717 13.306 -25.057 1.00 81.94 92 PHE A N 1
ATOM 737 C CA . PHE A 1 92 ? 0.730 13.948 -25.917 1.00 81.94 92 PHE A CA 1
ATOM 738 C C . PHE A 1 92 ? -0.638 14.008 -25.232 1.00 81.94 92 PHE A C 1
ATOM 740 O O . PHE A 1 92 ? -1.247 15.080 -25.205 1.00 81.94 92 PHE A O 1
ATOM 747 N N . PHE A 1 93 ? -1.088 12.910 -24.620 1.00 81.56 93 PHE A N 1
ATOM 748 C CA . PHE A 1 93 ? -2.316 12.877 -23.830 1.00 81.56 93 PHE A CA 1
ATOM 749 C C . PHE A 1 93 ? -2.264 13.896 -22.685 1.00 81.56 93 PHE A C 1
ATOM 751 O O . PHE A 1 93 ? -3.146 14.739 -22.594 1.00 81.56 93 PHE A O 1
ATOM 758 N N . PHE A 1 94 ? -1.201 13.935 -21.876 1.00 77.75 94 PHE A N 1
ATOM 759 C CA . PHE A 1 94 ? -1.096 14.915 -20.787 1.00 77.75 94 PHE A CA 1
ATOM 760 C C . PHE A 1 94 ? -1.098 16.369 -21.269 1.00 77.75 94 PHE A C 1
ATOM 762 O O . PHE A 1 94 ? -1.686 17.239 -20.623 1.00 77.75 94 PHE A O 1
ATOM 769 N N . LYS A 1 95 ? -0.466 16.651 -22.413 1.00 80.56 95 LYS A N 1
ATOM 770 C CA . LYS A 1 95 ? -0.388 18.008 -22.971 1.00 80.56 95 LYS A CA 1
ATOM 771 C C . LYS A 1 95 ? -1.701 18.471 -23.596 1.00 80.56 95 LYS A C 1
ATOM 773 O O . LYS A 1 95 ? -2.018 19.655 -23.539 1.00 80.56 95 LYS A O 1
ATOM 778 N N . THR A 1 96 ? -2.408 17.567 -24.262 1.00 80.50 96 THR A N 1
ATOM 779 C CA . THR A 1 96 ? -3.524 17.926 -25.147 1.00 80.50 96 THR A CA 1
ATOM 780 C C . THR A 1 96 ? -4.878 17.483 -24.608 1.00 80.50 96 THR A C 1
ATOM 782 O O . THR A 1 96 ? -5.902 18.031 -25.010 1.00 80.50 96 THR A O 1
ATOM 785 N N . GLN A 1 97 ? -4.871 16.531 -23.674 1.00 78.19 97 GLN A N 1
ATOM 786 C CA . GLN A 1 97 ? -6.040 15.881 -23.092 1.00 78.19 97 GLN A CA 1
ATOM 787 C C . GLN A 1 97 ? -6.913 15.200 -24.159 1.00 78.19 97 GLN A C 1
ATOM 789 O O . GLN A 1 97 ? -8.119 15.058 -23.982 1.00 78.19 97 GLN A O 1
ATOM 794 N N . PHE A 1 98 ? -6.316 14.786 -25.283 1.00 79.19 98 PHE A N 1
ATOM 795 C CA . PHE A 1 98 ? -6.998 14.036 -26.335 1.00 79.19 98 PHE A CA 1
ATOM 796 C C . PHE A 1 98 ? -6.691 12.542 -26.257 1.00 79.19 98 PHE A C 1
ATOM 798 O O . PHE A 1 98 ? -5.529 12.150 -26.152 1.00 79.19 98 PHE A O 1
ATOM 805 N N . CYS A 1 99 ? -7.716 11.706 -26.399 1.00 77.31 99 CYS A N 1
ATOM 806 C CA . CYS A 1 99 ? -7.588 10.255 -26.519 1.00 77.31 99 CYS A CA 1
ATOM 807 C C . CYS A 1 99 ? -8.479 9.709 -27.643 1.00 77.31 99 CYS A C 1
ATOM 809 O O . CYS A 1 99 ? -9.450 10.345 -28.052 1.00 77.31 99 CYS A O 1
ATOM 811 N N . VAL A 1 100 ? -8.137 8.530 -28.163 1.00 74.00 100 VAL A N 1
ATOM 812 C CA . VAL A 1 100 ? -8.939 7.823 -29.172 1.00 74.00 100 VAL A CA 1
ATOM 813 C C . VAL A 1 100 ? -9.635 6.641 -28.509 1.00 74.00 100 VAL A C 1
ATOM 815 O O . VAL A 1 1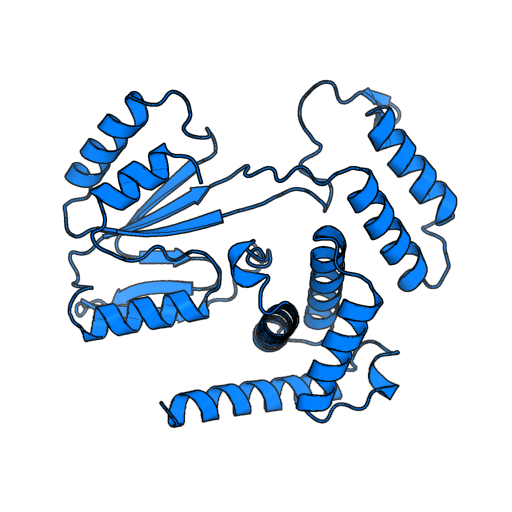00 ? -8.996 5.865 -27.801 1.00 74.00 100 VAL A O 1
ATOM 818 N N . TYR A 1 101 ? -10.936 6.497 -28.747 1.00 72.19 101 TYR A N 1
ATOM 819 C CA . TYR A 1 101 ? -11.747 5.379 -28.268 1.00 72.19 101 TYR A CA 1
ATOM 820 C C . TYR A 1 101 ? -12.806 5.033 -29.324 1.00 72.19 101 TYR A C 1
ATOM 822 O O . TYR A 1 101 ? -13.444 5.934 -29.852 1.00 72.19 101 TYR A O 1
ATOM 830 N N . ASN A 1 102 ? -12.985 3.753 -29.671 1.00 78.56 102 ASN A N 1
ATOM 831 C CA . ASN A 1 102 ? -13.942 3.306 -30.703 1.00 78.56 102 ASN A CA 1
ATOM 832 C C . ASN A 1 102 ? -13.917 4.157 -31.994 1.00 78.56 102 ASN A C 1
ATOM 834 O O . ASN A 1 102 ? -14.948 4.670 -32.425 1.00 78.56 102 ASN A O 1
ATOM 838 N N . ASP A 1 103 ? -12.726 4.351 -32.571 1.00 88.19 103 ASP A N 1
ATOM 839 C CA . ASP A 1 103 ? -12.493 5.133 -33.800 1.00 88.19 103 ASP A CA 1
ATOM 840 C C . ASP A 1 103 ? -12.947 6.606 -33.751 1.00 88.19 103 ASP A C 1
ATOM 842 O O . ASP A 1 103 ? -13.029 7.280 -34.779 1.00 88.19 103 ASP A O 1
ATOM 846 N N . ALA A 1 104 ? -13.193 7.143 -32.555 1.00 76.12 104 ALA A N 1
ATOM 847 C CA . ALA A 1 104 ? -13.510 8.545 -32.333 1.00 76.12 104 ALA A CA 1
ATOM 848 C C . ALA A 1 104 ? -12.441 9.224 -31.467 1.00 76.12 104 ALA A C 1
ATOM 850 O O . ALA A 1 104 ? -11.886 8.637 -30.536 1.00 76.12 104 ALA A O 1
ATOM 851 N N . LEU A 1 105 ? -12.146 10.485 -31.795 1.00 81.62 105 LEU A N 1
ATOM 852 C CA . LEU A 1 105 ? -11.243 11.343 -31.036 1.00 81.62 105 LEU A CA 1
ATOM 853 C C . LEU A 1 105 ? -12.045 12.107 -29.977 1.00 81.62 105 LEU A C 1
ATOM 855 O O . LEU A 1 105 ? -12.973 12.845 -30.306 1.00 81.62 105 LEU A O 1
ATOM 859 N N . TYR A 1 106 ? -11.650 11.967 -28.719 1.00 71.38 106 TYR A N 1
ATOM 860 C CA . TYR A 1 106 ? -12.258 12.643 -27.581 1.00 71.38 106 TYR A CA 1
ATOM 861 C C . TYR A 1 106 ? -11.276 13.640 -26.988 1.00 71.38 106 TYR A C 1
ATOM 863 O O . TYR A 1 106 ? -10.088 13.346 -26.878 1.00 71.38 106 TYR A O 1
ATOM 871 N N . GLN A 1 107 ? -11.783 14.801 -26.577 1.00 82.25 107 GLN A N 1
ATOM 872 C CA . GLN A 1 107 ? -11.057 15.732 -25.722 1.00 82.25 107 GLN A CA 1
ATOM 873 C C . GLN A 1 107 ? -11.646 15.663 -24.320 1.00 82.25 107 GLN A C 1
ATOM 875 O O . GLN A 1 107 ? -12.853 15.822 -24.133 1.00 82.25 107 GLN A O 1
ATOM 880 N N . GLN A 1 108 ? -10.797 15.464 -23.328 1.00 69.44 108 GLN A N 1
ATOM 881 C CA . GLN A 1 108 ? -11.173 15.602 -21.939 1.00 69.44 108 GLN A CA 1
ATOM 882 C C . GLN A 1 108 ? -11.269 17.093 -21.598 1.00 69.44 108 GLN A C 1
ATOM 884 O O . GLN A 1 108 ? -10.276 17.817 -21.570 1.00 69.44 108 GLN A O 1
ATOM 889 N N . ILE A 1 109 ? -12.504 17.556 -21.394 1.00 56.09 109 ILE A N 1
ATOM 890 C CA . ILE A 1 109 ? -12.813 18.973 -21.164 1.00 56.09 109 ILE A CA 1
ATOM 891 C C . ILE A 1 109 ? -12.836 19.285 -19.659 1.00 56.09 109 ILE A C 1
ATOM 893 O O . ILE A 1 109 ? -12.411 20.372 -19.272 1.00 56.09 109 ILE A O 1
ATOM 897 N N . HIS A 1 110 ? -13.300 18.359 -18.806 1.00 45.62 110 HIS A N 1
ATOM 898 C CA . HIS A 1 110 ? -13.425 18.519 -17.345 1.00 45.62 110 HIS A CA 1
ATOM 899 C C . HIS A 1 110 ? -13.003 17.245 -16.584 1.00 45.62 110 HIS A C 1
ATOM 901 O O . HIS A 1 110 ? -13.242 16.134 -17.056 1.00 45.62 110 HIS A O 1
ATOM 907 N N . GLY A 1 111 ? -12.438 17.418 -15.379 1.00 48.66 111 GLY A N 1
ATOM 908 C CA . GLY A 1 111 ? -11.961 16.332 -14.505 1.00 48.66 111 GLY A CA 1
ATOM 909 C C . GLY A 1 111 ? -10.594 15.765 -14.911 1.00 48.66 111 GLY A C 1
ATOM 910 O O . GLY A 1 111 ? -10.084 16.099 -15.975 1.00 48.66 111 GLY A O 1
ATOM 911 N N . GLY A 1 112 ? -9.998 14.918 -14.063 1.00 48.22 112 GLY A N 1
ATOM 912 C CA . GLY A 1 112 ? -8.864 14.043 -14.404 1.00 48.22 112 GLY A CA 1
ATOM 913 C C . GLY A 1 112 ? -9.373 12.643 -14.762 1.00 48.22 112 GLY A C 1
ATOM 914 O O . GLY A 1 112 ? -10.444 12.254 -14.301 1.00 48.22 112 GLY A O 1
ATOM 915 N N . ALA A 1 113 ? -8.668 11.897 -15.620 1.00 50.34 113 ALA A N 1
ATOM 916 C CA . ALA A 1 113 ? -9.060 10.526 -15.949 1.00 50.34 113 ALA A CA 1
ATOM 917 C C . ALA A 1 113 ? -8.800 9.637 -14.722 1.00 50.34 113 ALA A C 1
ATOM 919 O O . ALA A 1 113 ? -7.711 9.097 -14.555 1.00 50.34 113 ALA A O 1
ATOM 920 N N . SER A 1 114 ? -9.806 9.522 -13.854 1.00 40.88 114 SER A N 1
ATOM 921 C CA . SER A 1 114 ? -9.771 8.824 -12.559 1.00 40.88 114 SER A CA 1
ATOM 922 C C . SER A 1 114 ? -9.492 7.320 -12.655 1.00 40.88 114 SER A C 1
ATOM 924 O O . SER A 1 114 ? -9.322 6.657 -11.639 1.00 40.88 114 SER A O 1
ATOM 926 N N . SER A 1 115 ? -9.443 6.774 -13.872 1.00 38.38 115 SER A N 1
ATOM 927 C CA . SER A 1 115 ? -9.150 5.372 -14.170 1.00 38.38 115 SER A CA 1
ATOM 928 C C . SER A 1 115 ? -7.755 5.134 -14.753 1.00 38.38 115 SER A C 1
ATOM 930 O O . SER A 1 115 ? -7.424 3.993 -15.071 1.00 38.38 115 SER A O 1
ATOM 932 N N . LEU A 1 116 ? -6.923 6.169 -14.929 1.00 42.88 116 LEU A N 1
ATOM 933 C CA . LEU A 1 116 ? -5.491 5.926 -15.092 1.00 42.88 116 LEU A CA 1
ATOM 934 C C . LEU A 1 116 ? -4.969 5.427 -13.740 1.00 42.88 116 LEU A C 1
ATOM 936 O O . LEU A 1 116 ? -5.320 5.998 -12.710 1.00 42.88 116 LEU A O 1
ATOM 940 N N . LEU A 1 117 ? -4.123 4.390 -13.757 1.00 40.56 117 LEU A N 1
ATOM 941 C CA . LEU A 1 117 ? -3.435 3.721 -12.625 1.00 40.56 117 LEU A CA 1
ATOM 942 C C . LEU A 1 117 ? -2.657 4.658 -11.664 1.00 40.56 117 LEU A C 1
ATOM 944 O O . LEU A 1 117 ? -1.869 4.208 -10.843 1.00 40.56 117 LEU A O 1
ATOM 948 N N . LEU A 1 118 ? -2.849 5.966 -11.791 1.00 40.38 118 LEU A N 1
ATOM 949 C CA . LEU A 1 118 ? -2.054 7.045 -11.243 1.00 40.38 118 LEU A CA 1
ATOM 950 C C . LEU A 1 118 ? -2.856 7.996 -10.345 1.00 40.38 118 LEU A C 1
ATOM 952 O O . LEU A 1 118 ? -2.270 8.939 -9.840 1.00 40.38 118 LEU A O 1
ATOM 956 N N . THR A 1 119 ? -4.170 7.834 -10.145 1.00 43.12 119 THR A N 1
ATOM 957 C CA . THR A 1 119 ? -4.937 8.803 -9.327 1.00 43.12 119 THR A CA 1
ATOM 958 C C . THR A 1 119 ? -6.187 8.221 -8.668 1.00 43.12 119 THR A C 1
ATOM 960 O O . THR A 1 119 ? -7.286 8.486 -9.131 1.00 43.12 119 THR A O 1
ATOM 963 N N . ILE A 1 120 ? -6.057 7.528 -7.527 1.00 39.84 120 ILE A N 1
ATOM 964 C CA . ILE A 1 120 ? -7.136 7.471 -6.517 1.00 39.84 120 ILE A CA 1
ATOM 965 C C . ILE A 1 120 ? -6.521 7.349 -5.118 1.00 39.84 120 ILE A C 1
ATOM 967 O O . ILE A 1 120 ? -5.851 6.368 -4.812 1.00 39.84 120 ILE A O 1
ATOM 971 N N . TYR A 1 121 ? -6.805 8.314 -4.242 1.00 46.72 121 TYR A N 1
ATOM 972 C CA . TYR A 1 121 ? -6.577 8.172 -2.805 1.00 46.72 121 TYR A CA 1
ATOM 973 C C . TYR A 1 121 ? -7.913 7.851 -2.144 1.00 46.72 121 TYR A C 1
ATOM 975 O O . TYR A 1 121 ? -8.890 8.585 -2.308 1.00 46.72 121 TYR A O 1
ATOM 983 N N . ARG A 1 122 ? -7.943 6.776 -1.359 1.00 49.84 122 ARG A N 1
ATOM 984 C CA . ARG A 1 122 ? -8.998 6.523 -0.378 1.00 49.84 122 ARG A CA 1
ATOM 985 C C . ARG A 1 122 ? -8.388 6.678 1.007 1.00 49.84 122 ARG A C 1
ATOM 987 O O . ARG A 1 122 ? -7.651 5.805 1.457 1.00 49.84 122 ARG A O 1
ATOM 994 N N . GLU A 1 123 ? -8.685 7.778 1.693 1.00 58.53 123 GLU A N 1
ATOM 995 C CA . GLU A 1 123 ? -8.430 7.837 3.134 1.00 58.53 123 GLU A CA 1
ATOM 996 C C . GLU A 1 123 ? -9.662 7.313 3.863 1.00 58.53 123 GLU A C 1
ATOM 998 O O . GLU A 1 123 ? -10.777 7.790 3.659 1.00 58.53 123 GLU A O 1
ATOM 1003 N N . GLN A 1 124 ? -9.455 6.320 4.719 1.00 61.31 124 GLN A N 1
ATOM 1004 C CA . GLN A 1 124 ? -10.436 5.926 5.716 1.00 61.31 124 GLN A CA 1
ATOM 1005 C C . GLN A 1 124 ? -9.991 6.501 7.057 1.00 61.31 124 GLN A C 1
ATOM 1007 O O . GLN A 1 124 ? -8.800 6.481 7.375 1.00 61.31 124 GLN A O 1
ATOM 1012 N N . ALA A 1 125 ? -10.932 7.001 7.847 1.00 64.81 125 ALA A N 1
ATOM 1013 C CA . ALA A 1 125 ? -10.688 7.408 9.222 1.00 64.81 125 ALA A CA 1
ATOM 1014 C C . ALA A 1 125 ? -11.710 6.730 10.135 1.00 64.81 125 ALA A C 1
ATOM 1016 O O . ALA A 1 125 ? -12.904 6.756 9.834 1.00 64.81 125 ALA A O 1
ATOM 1017 N N . ILE A 1 126 ? -11.244 6.133 11.235 1.00 68.38 126 ILE A N 1
ATOM 1018 C CA . ILE A 1 126 ? -12.108 5.560 12.275 1.00 68.38 126 ILE A CA 1
ATOM 1019 C C . ILE A 1 126 ? -12.194 6.532 13.445 1.00 68.38 126 ILE A C 1
ATOM 1021 O O . ILE A 1 126 ? -11.207 7.144 13.850 1.00 68.38 126 ILE A O 1
ATOM 1025 N N . LEU A 1 127 ? -13.385 6.618 14.012 1.00 73.81 127 LEU A N 1
ATOM 1026 C CA . LEU A 1 127 ? -13.720 7.346 15.218 1.00 73.81 127 LEU A CA 1
ATOM 1027 C C . LEU A 1 127 ? -14.487 6.438 16.169 1.00 73.81 127 LEU A C 1
ATOM 1029 O O . LEU A 1 127 ? -15.292 5.610 15.742 1.00 73.81 127 LEU A O 1
ATOM 1033 N N . THR A 1 128 ? -14.290 6.651 17.462 1.00 74.94 128 THR A N 1
ATOM 1034 C CA . THR A 1 128 ? -15.086 6.031 18.520 1.00 74.94 128 THR A CA 1
ATOM 1035 C C . THR A 1 128 ? -15.975 7.089 19.164 1.00 74.94 128 THR A C 1
ATOM 1037 O O . THR A 1 128 ? -15.559 8.220 19.414 1.00 74.94 128 THR A O 1
ATOM 1040 N N . TRP A 1 129 ? -17.242 6.748 19.395 1.00 79.62 129 TRP A N 1
ATOM 1041 C CA . TRP A 1 129 ? -18.241 7.673 19.919 1.00 79.62 129 TRP A CA 1
ATOM 1042 C C . TRP A 1 129 ? -19.052 7.033 21.039 1.00 79.62 129 TRP A C 1
ATOM 1044 O O . TRP A 1 129 ? -19.691 6.002 20.852 1.00 79.62 129 TRP A O 1
ATOM 1054 N N . HIS A 1 130 ? -19.063 7.677 22.205 1.00 81.44 130 HIS A N 1
ATOM 1055 C CA . HIS A 1 130 ? -19.735 7.169 23.406 1.00 81.44 130 HIS A CA 1
ATOM 1056 C C . HIS A 1 130 ? -21.210 7.580 23.525 1.00 81.44 130 HIS A C 1
ATOM 1058 O O . HIS A 1 130 ? -21.908 7.125 24.430 1.00 81.44 130 HIS A O 1
ATOM 1064 N N . GLY A 1 131 ? -21.690 8.475 22.660 1.00 80.38 131 GLY A N 1
ATOM 1065 C CA . GLY A 1 131 ? -23.087 8.901 22.653 1.00 80.38 131 GLY A CA 1
ATOM 1066 C C . GLY A 1 131 ? -23.969 8.035 21.753 1.00 80.38 131 GLY A C 1
ATOM 1067 O O . GLY A 1 131 ? -23.527 7.125 21.057 1.00 80.38 131 GLY A O 1
ATOM 1068 N N . SER A 1 132 ? -25.252 8.379 21.687 1.00 87.44 132 SER A N 1
ATOM 1069 C CA . SER A 1 132 ? -26.170 7.763 20.725 1.00 87.44 132 SER A CA 1
ATOM 1070 C C . SER A 1 132 ? -25.853 8.177 19.282 1.00 87.44 132 SER A C 1
ATOM 1072 O O . SER A 1 132 ? -25.350 9.277 19.021 1.00 87.44 132 SER A O 1
ATOM 1074 N N . LYS A 1 133 ? -26.256 7.333 18.323 1.00 85.56 133 LYS A N 1
ATOM 1075 C CA . LYS A 1 133 ? -26.187 7.628 16.881 1.00 85.56 133 LYS A CA 1
ATOM 1076 C C . LYS A 1 133 ? -26.884 8.948 16.528 1.00 85.56 133 LYS A C 1
ATOM 1078 O O . LYS A 1 133 ? -26.354 9.733 15.750 1.00 85.56 133 LYS A O 1
ATOM 1083 N N . ASN A 1 134 ? -28.038 9.230 17.137 1.00 88.44 134 ASN A N 1
ATOM 1084 C CA . ASN A 1 134 ? -28.800 10.458 16.879 1.00 88.44 134 ASN A CA 1
ATOM 1085 C C . ASN A 1 134 ? -28.081 11.715 17.383 1.00 88.44 134 ASN A C 1
ATOM 1087 O O . ASN A 1 134 ? -28.111 12.747 16.711 1.00 88.44 134 ASN A O 1
ATOM 1091 N N . GLN A 1 135 ? -27.417 11.636 18.542 1.00 82.88 135 GLN A N 1
ATOM 1092 C CA . GLN A 1 135 ? -26.597 12.739 19.053 1.00 82.88 135 GLN A CA 1
ATOM 1093 C C . GLN A 1 135 ? -25.434 13.035 18.106 1.00 82.88 135 GLN A C 1
ATOM 1095 O O . GLN A 1 135 ? -25.222 14.199 17.766 1.00 82.88 135 GLN A O 1
ATOM 1100 N N . PHE A 1 136 ? -24.748 11.993 17.623 1.00 81.94 136 PHE A N 1
ATOM 1101 C CA . PHE A 1 136 ? -23.673 12.160 16.650 1.00 81.94 136 PHE A CA 1
ATOM 1102 C C . PHE A 1 136 ? -24.175 12.792 15.348 1.00 81.94 136 PHE A C 1
ATOM 1104 O O . PHE A 1 136 ? -23.649 13.817 14.930 1.00 81.94 136 PHE A O 1
ATOM 1111 N N . LEU A 1 137 ? -25.231 12.243 14.737 1.00 83.19 137 LEU A N 1
ATOM 1112 C CA . LEU A 1 137 ? -25.786 12.774 13.485 1.00 83.19 137 LEU A CA 1
ATOM 1113 C C . LEU A 1 137 ? -26.257 14.224 13.630 1.00 83.19 137 LEU A C 1
ATOM 1115 O O . LEU A 1 137 ? -26.074 15.026 12.721 1.00 83.19 137 LEU A O 1
ATOM 1119 N N . THR A 1 138 ? -26.823 14.586 14.782 1.00 84.19 138 THR A N 1
ATOM 1120 C CA . THR A 1 138 ? -27.218 15.973 15.061 1.00 84.19 138 THR A CA 1
ATOM 1121 C C . THR A 1 138 ? -26.002 16.896 15.108 1.00 84.19 138 THR A C 1
ATOM 1123 O O . THR A 1 138 ? -26.040 17.985 14.536 1.00 84.19 138 THR A O 1
ATOM 1126 N N . LEU A 1 139 ? -24.924 16.475 15.777 1.00 79.62 139 LEU A N 1
ATOM 1127 C CA . LEU A 1 139 ? -23.678 17.237 15.851 1.00 79.62 139 LEU A CA 1
ATOM 1128 C C . LEU A 1 139 ? -23.024 17.367 14.468 1.00 79.62 139 LEU A C 1
ATOM 1130 O O . LEU A 1 139 ? -22.680 18.480 14.066 1.00 79.62 139 LEU A O 1
ATOM 1134 N N . PHE A 1 140 ? -22.920 16.252 13.740 1.00 80.00 140 PHE A N 1
ATOM 1135 C CA . PHE A 1 140 ? -22.362 16.175 12.392 1.00 80.00 140 PHE A CA 1
ATOM 1136 C C . PHE A 1 140 ? -23.136 17.067 11.421 1.00 80.00 140 PHE A C 1
ATOM 1138 O O . PHE A 1 140 ? -22.540 17.909 10.768 1.00 80.00 140 PHE A O 1
ATOM 1145 N N . ASN A 1 141 ? -24.469 16.987 11.387 1.00 80.94 141 ASN A N 1
ATOM 1146 C CA . ASN A 1 141 ? -25.281 17.811 10.488 1.00 80.94 141 ASN A CA 1
ATOM 1147 C C . ASN A 1 141 ? -25.184 19.308 10.818 1.00 80.94 141 ASN A C 1
ATOM 1149 O O . ASN A 1 141 ? -25.093 20.133 9.913 1.00 80.94 141 ASN A O 1
ATOM 1153 N N . LYS A 1 142 ? -25.155 19.683 12.105 1.00 77.88 142 LYS A N 1
ATOM 1154 C CA . LYS A 1 142 ? -24.976 21.089 12.511 1.00 77.88 142 LYS A CA 1
ATOM 1155 C C . LYS A 1 142 ? -23.636 21.664 12.055 1.00 77.88 142 LYS A C 1
ATOM 1157 O O . LYS A 1 142 ? -23.569 22.833 11.693 1.00 77.88 142 LYS A O 1
ATOM 1162 N N . THR A 1 143 ? -22.579 20.857 12.095 1.00 68.19 143 THR A N 1
ATOM 1163 C CA . THR A 1 143 ? -21.239 21.270 11.660 1.00 68.19 143 THR A CA 1
ATOM 1164 C C . THR A 1 143 ? -21.112 21.233 10.139 1.00 68.19 143 THR A C 1
ATOM 1166 O O . THR A 1 143 ? -20.634 22.203 9.561 1.00 68.19 143 THR A O 1
ATOM 1169 N N . ALA A 1 144 ? -21.648 20.201 9.491 1.00 66.06 144 ALA A N 1
ATOM 1170 C CA . ALA A 1 144 ? -21.694 20.035 8.043 1.00 66.06 144 ALA A CA 1
ATOM 1171 C C . ALA A 1 144 ? -22.365 21.206 7.317 1.00 66.06 144 ALA A C 1
ATOM 1173 O O . ALA A 1 144 ? -21.821 21.720 6.346 1.00 66.06 144 ALA A O 1
ATOM 1174 N N . VAL A 1 145 ? -23.519 21.665 7.814 1.00 60.00 145 VAL A N 1
ATOM 1175 C CA . VAL A 1 145 ? -24.291 22.760 7.197 1.00 60.00 145 VAL A CA 1
ATOM 1176 C C . VAL A 1 145 ? -23.557 24.103 7.275 1.00 60.00 145 VAL A C 1
ATOM 1178 O O . VAL A 1 145 ? -23.765 24.963 6.427 1.00 60.00 145 VAL A O 1
ATOM 1181 N N . SER A 1 146 ? -22.673 24.294 8.260 1.00 57.41 146 SER A N 1
ATOM 1182 C CA . SER A 1 146 ? -21.912 25.544 8.412 1.00 57.41 146 SER A CA 1
ATOM 1183 C C . SER A 1 146 ? -20.724 25.686 7.458 1.00 57.41 146 SER A C 1
ATOM 1185 O O . SER A 1 146 ? -20.118 26.752 7.384 1.00 57.41 146 SER A O 1
ATOM 1187 N N . THR A 1 147 ? -20.376 24.628 6.732 1.00 52.34 147 THR A N 1
ATOM 1188 C CA . THR A 1 147 ? -19.189 24.587 5.880 1.00 52.34 147 THR A CA 1
ATOM 1189 C C . THR A 1 147 ? -19.581 24.062 4.511 1.00 52.34 147 THR A C 1
ATOM 1191 O O . THR A 1 147 ? -19.808 22.868 4.349 1.00 52.34 147 THR A O 1
ATOM 1194 N N . GLU A 1 148 ? -19.611 24.934 3.506 1.00 55.31 148 GLU A N 1
ATOM 1195 C CA . GLU A 1 148 ? -19.927 24.612 2.103 1.00 55.31 148 GLU A CA 1
ATOM 1196 C C . GLU A 1 148 ? -18.954 23.604 1.439 1.00 55.31 148 GLU A C 1
ATOM 1198 O O . GLU A 1 148 ? -18.915 23.503 0.219 1.00 55.31 148 GLU A O 1
ATOM 1203 N N . HIS A 1 149 ? -18.083 22.919 2.186 1.00 53.62 149 HIS A N 1
ATOM 1204 C CA . HIS A 1 149 ? -16.909 22.203 1.666 1.00 53.62 149 HIS A CA 1
ATOM 1205 C C . HIS A 1 149 ? -16.762 20.775 2.217 1.00 53.62 149 HIS A C 1
ATOM 1207 O O . HIS A 1 149 ? -15.643 20.267 2.319 1.00 53.62 149 HIS A O 1
ATOM 1213 N N . ILE A 1 150 ? -17.852 20.087 2.581 1.00 55.03 150 ILE A N 1
ATOM 1214 C CA . ILE A 1 150 ? -17.752 18.622 2.688 1.00 55.03 150 ILE A CA 1
ATOM 1215 C C . ILE A 1 150 ? -17.543 18.092 1.270 1.00 55.03 150 ILE A C 1
ATOM 1217 O O . ILE A 1 150 ? -18.393 18.350 0.417 1.00 55.03 150 ILE A O 1
ATOM 1221 N N . PRO A 1 151 ? -16.451 17.359 0.991 1.00 56.38 151 PRO A N 1
ATOM 1222 C CA . PRO A 1 151 ? -16.300 16.699 -0.293 1.00 56.38 151 PRO A CA 1
ATOM 1223 C C . PRO A 1 151 ? -17.520 15.802 -0.510 1.00 56.38 151 PRO A C 1
ATOM 1225 O O . PRO A 1 151 ? -17.799 14.938 0.327 1.00 56.38 151 PRO A O 1
ATOM 1228 N N . ASN A 1 152 ? -18.237 15.999 -1.620 1.00 52.53 152 ASN A N 1
ATOM 1229 C CA . ASN A 1 152 ? -19.446 15.242 -1.974 1.00 52.53 152 ASN A CA 1
ATOM 1230 C C . ASN A 1 152 ? -19.234 13.709 -1.971 1.00 52.53 152 ASN A C 1
ATOM 1232 O O . ASN A 1 152 ? -20.204 12.958 -1.966 1.00 52.53 152 ASN A O 1
ATOM 1236 N N . ALA A 1 153 ? -17.981 13.247 -1.928 1.00 54.03 153 ALA A N 1
ATOM 1237 C CA . ALA A 1 153 ? -17.560 11.851 -1.892 1.00 54.03 153 ALA A CA 1
ATOM 1238 C C . ALA A 1 153 ? -17.278 11.282 -0.481 1.00 54.03 153 ALA A C 1
ATOM 1240 O O . ALA A 1 153 ? -16.623 10.247 -0.355 1.00 54.03 153 ALA A O 1
ATOM 1241 N N . THR A 1 154 ? -17.747 11.924 0.596 1.00 62.47 154 THR A N 1
ATOM 1242 C CA . THR A 1 154 ? -17.586 11.376 1.956 1.00 62.47 154 THR A CA 1
ATOM 1243 C C . THR A 1 154 ? -18.722 10.407 2.292 1.00 62.47 154 THR A C 1
ATOM 1245 O O . THR A 1 154 ? -19.824 10.841 2.626 1.00 62.47 154 THR A O 1
ATOM 1248 N N . THR A 1 155 ? -18.476 9.094 2.256 1.00 71.44 155 THR A N 1
ATOM 1249 C CA . THR A 1 155 ? -19.439 8.114 2.797 1.00 71.44 155 THR A CA 1
ATOM 1250 C C . THR A 1 155 ? -19.134 7.845 4.265 1.00 71.44 155 THR A C 1
ATOM 1252 O O . THR A 1 155 ? -17.984 7.586 4.620 1.00 71.44 155 THR A O 1
ATOM 1255 N N . MET A 1 156 ? -20.162 7.878 5.111 1.00 78.56 156 MET A N 1
ATOM 1256 C CA . MET A 1 156 ? -20.040 7.687 6.554 1.00 78.56 156 MET A CA 1
ATOM 1257 C C . MET A 1 156 ? -20.790 6.433 7.001 1.00 78.56 156 MET A C 1
ATOM 1259 O O . MET A 1 156 ? -21.981 6.286 6.722 1.00 78.56 156 MET A O 1
ATOM 1263 N N . PHE A 1 157 ? -20.113 5.574 7.757 1.00 81.19 157 PHE A N 1
ATOM 1264 C CA . PHE A 1 157 ? -20.691 4.380 8.368 1.00 81.19 157 PHE A CA 1
ATOM 1265 C C . PHE A 1 157 ? -20.704 4.536 9.887 1.00 81.19 157 PHE A C 1
ATOM 1267 O O . PHE A 1 157 ? -19.722 4.981 10.468 1.00 81.19 157 PHE A O 1
ATOM 1274 N N . ILE A 1 158 ? -21.825 4.197 10.529 1.00 83.25 158 ILE A N 1
ATOM 1275 C CA . ILE A 1 158 ? -21.983 4.245 11.990 1.00 83.25 158 ILE A CA 1
ATOM 1276 C C . ILE A 1 158 ? -22.559 2.909 12.445 1.00 83.25 158 ILE A C 1
ATOM 1278 O O . ILE A 1 158 ? -23.705 2.595 12.096 1.00 83.25 158 ILE A O 1
ATOM 1282 N N . GLY A 1 159 ? -21.804 2.160 13.245 1.00 84.88 159 GLY A N 1
ATOM 1283 C CA . GLY A 1 159 ? -22.205 0.828 13.686 1.00 84.88 159 GLY A CA 1
ATOM 1284 C C . GLY A 1 159 ? -21.434 0.305 14.895 1.00 84.88 159 GLY A C 1
ATOM 1285 O O . GLY A 1 159 ? -20.551 0.965 15.435 1.00 84.88 159 GLY A O 1
ATOM 1286 N N . SER A 1 160 ? -21.807 -0.900 15.325 1.00 80.44 160 SER A N 1
ATOM 1287 C CA . SER A 1 160 ? -21.081 -1.702 16.323 1.00 80.44 160 SER A CA 1
ATOM 1288 C C . SER A 1 160 ? -19.967 -2.555 15.709 1.00 80.44 160 SER A C 1
ATOM 1290 O O . SER A 1 160 ? -19.215 -3.190 16.443 1.00 80.44 160 SER A O 1
ATOM 1292 N N . THR A 1 161 ? -19.902 -2.581 14.377 1.00 83.12 161 THR A N 1
ATOM 1293 C CA . THR A 1 161 ? -18.851 -3.213 13.586 1.00 83.12 161 THR A CA 1
ATOM 1294 C C . THR A 1 161 ? -18.227 -2.143 12.704 1.00 83.12 161 THR A C 1
ATOM 1296 O O . THR A 1 161 ? -18.954 -1.362 12.081 1.00 83.12 161 THR A O 1
ATOM 1299 N N . VAL A 1 162 ? -16.900 -2.103 12.652 1.00 81.94 162 VAL A N 1
ATOM 1300 C CA . VAL A 1 162 ? 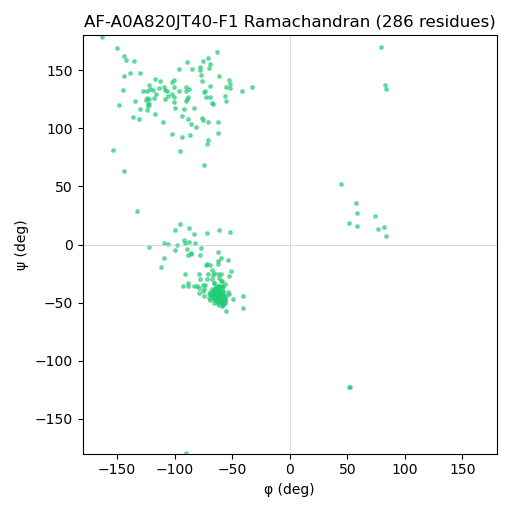-16.142 -1.296 11.700 1.00 81.94 162 VAL A CA 1
ATOM 1301 C C . VAL A 1 162 ? -15.290 -2.195 10.828 1.00 81.94 162 VAL A C 1
ATOM 1303 O O . VAL A 1 162 ? -14.578 -3.064 11.317 1.00 81.94 162 VAL A O 1
ATOM 1306 N N . HIS A 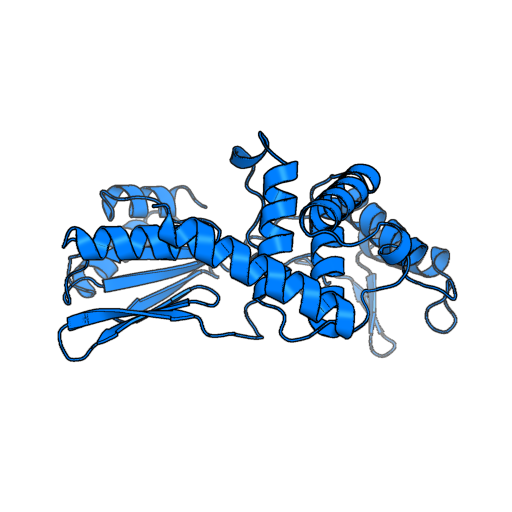1 163 ? -15.363 -1.928 9.533 1.00 75.69 163 HIS A N 1
ATOM 1307 C CA . HIS A 1 163 ? -14.420 -2.415 8.546 1.00 75.69 163 HIS A CA 1
ATOM 1308 C C . HIS A 1 163 ? -13.446 -1.279 8.242 1.00 75.69 163 HIS A C 1
ATOM 1310 O O . HIS A 1 163 ? -13.870 -0.175 7.883 1.00 75.69 163 HIS A O 1
ATOM 1316 N N . PHE A 1 164 ? -12.158 -1.527 8.435 1.00 67.62 164 PHE A N 1
ATOM 1317 C CA . PHE A 1 164 ? -11.089 -0.594 8.123 1.00 67.62 164 PHE A CA 1
ATOM 1318 C C . PHE A 1 164 ? -9.961 -1.340 7.437 1.00 67.62 164 PHE A C 1
ATOM 1320 O O . PHE A 1 164 ? -9.251 -2.115 8.074 1.00 67.62 164 PHE A O 1
ATOM 1327 N N . ARG A 1 165 ? -9.781 -1.084 6.140 1.00 67.06 165 ARG A N 1
ATOM 1328 C CA . ARG A 1 165 ? -8.857 -1.865 5.305 1.00 67.06 165 ARG A CA 1
ATOM 1329 C C . ARG A 1 165 ? -9.144 -3.371 5.438 1.00 67.06 165 ARG A C 1
ATOM 1331 O O . ARG A 1 165 ? -10.267 -3.795 5.201 1.00 67.06 165 ARG A O 1
ATOM 1338 N N . ASP A 1 166 ? -8.138 -4.136 5.839 1.00 63.72 166 ASP A N 1
ATOM 1339 C CA . ASP A 1 166 ? -8.133 -5.573 6.088 1.00 63.72 166 ASP A CA 1
ATOM 1340 C C . ASP A 1 166 ? -8.550 -5.948 7.522 1.00 63.72 166 ASP A C 1
ATOM 1342 O O . ASP A 1 166 ? -8.323 -7.069 7.968 1.00 63.72 166 ASP A O 1
ATOM 1346 N N . LEU A 1 167 ? -9.134 -5.017 8.280 1.00 65.69 167 LEU A N 1
ATOM 1347 C CA . LEU A 1 167 ? -9.522 -5.222 9.670 1.00 65.69 167 LEU A CA 1
ATOM 1348 C C . LEU A 1 167 ? -11.029 -5.085 9.856 1.00 65.69 167 LEU A C 1
ATOM 1350 O O . LEU A 1 167 ? -11.621 -4.053 9.549 1.00 65.69 167 LEU A O 1
ATOM 1354 N N . GLU A 1 168 ? -11.642 -6.106 10.438 1.00 81.06 168 GLU A N 1
ATOM 1355 C CA . GLU A 1 168 ? -12.978 -6.038 11.013 1.00 81.06 168 GLU A CA 1
ATOM 1356 C C . GLU A 1 168 ? -12.838 -5.936 12.524 1.00 81.06 168 GLU A C 1
ATOM 1358 O O . GLU A 1 168 ? -12.155 -6.741 13.152 1.00 81.06 168 GLU A O 1
ATOM 1363 N N . ILE A 1 169 ? -13.507 -4.963 13.124 1.00 80.75 169 ILE A N 1
ATOM 1364 C CA . ILE A 1 169 ? -13.595 -4.826 14.572 1.00 80.75 169 ILE A CA 1
ATOM 1365 C C . ILE A 1 169 ? -15.065 -4.847 14.925 1.00 80.75 169 ILE A C 1
ATOM 1367 O O . ILE A 1 169 ? -15.840 -4.048 14.401 1.00 80.75 169 ILE A O 1
ATOM 1371 N N . SER A 1 170 ? -15.460 -5.748 15.810 1.00 86.62 170 SER A N 1
ATOM 1372 C CA . SER A 1 170 ? -16.847 -5.874 16.236 1.00 86.62 170 SER A CA 1
ATOM 1373 C C . SER A 1 170 ? -16.947 -6.238 17.710 1.00 86.62 170 SER A C 1
ATOM 1375 O O . SER A 1 170 ? -15.994 -6.704 18.333 1.00 86.62 170 SER A O 1
ATOM 1377 N N . TYR A 1 171 ? -18.125 -6.019 18.288 1.00 82.25 171 TYR A N 1
ATOM 1378 C CA . TYR A 1 171 ? -18.454 -6.595 19.585 1.00 82.25 171 TYR A CA 1
ATOM 1379 C C . TYR A 1 171 ? -19.067 -7.981 19.402 1.00 82.25 171 TYR A C 1
ATOM 1381 O O . TYR A 1 171 ? -20.085 -8.156 18.734 1.00 82.25 171 TYR A O 1
ATOM 1389 N N . THR A 1 172 ? -18.487 -8.953 20.089 1.00 81.69 172 THR A N 1
ATOM 1390 C CA . THR A 1 172 ? -19.055 -10.292 20.282 1.00 81.69 172 THR A CA 1
ATOM 1391 C C . THR A 1 172 ? -20.371 -10.244 21.076 1.00 81.69 172 THR A C 1
ATOM 1393 O O . THR A 1 172 ? -20.707 -9.254 21.735 1.00 81.69 172 THR A O 1
ATOM 1396 N N . ASN A 1 173 ? -21.141 -11.339 21.066 1.00 83.06 173 ASN A N 1
ATOM 1397 C CA . ASN A 1 173 ? -22.446 -11.414 21.747 1.00 83.06 173 ASN A CA 1
ATOM 1398 C C . ASN A 1 173 ? -22.369 -11.153 23.266 1.00 83.06 173 ASN A C 1
ATOM 1400 O O . ASN A 1 173 ? -23.303 -10.591 23.852 1.00 83.06 173 ASN A O 1
ATOM 1404 N N . ASN A 1 174 ? -21.249 -11.521 23.888 1.00 83.94 174 ASN A N 1
ATOM 1405 C CA . ASN A 1 174 ? -20.909 -11.280 25.293 1.00 83.94 174 ASN A CA 1
ATOM 1406 C C . ASN A 1 174 ? -20.342 -9.870 25.554 1.00 83.94 174 ASN A C 1
ATOM 1408 O O . ASN A 1 174 ? -20.063 -9.538 26.701 1.00 83.94 174 ASN A O 1
ATOM 1412 N N . GLY A 1 175 ? -20.232 -9.015 24.534 1.00 75.62 175 GLY A N 1
ATOM 1413 C CA . GLY A 1 175 ? -19.799 -7.624 24.675 1.00 75.62 175 GLY A CA 1
ATOM 1414 C C . GLY A 1 175 ? -18.285 -7.427 24.715 1.00 75.62 175 GLY A C 1
ATOM 1415 O O . GLY A 1 175 ? -17.847 -6.305 24.949 1.00 75.62 175 GLY A O 1
ATOM 1416 N N . THR A 1 176 ? -17.496 -8.475 24.475 1.00 77.94 176 THR A N 1
ATOM 1417 C CA . THR A 1 176 ? -16.046 -8.365 24.267 1.00 77.94 176 THR A CA 1
ATOM 1418 C C . THR A 1 176 ? -15.739 -7.843 22.869 1.00 77.94 176 THR A C 1
ATOM 1420 O O . THR A 1 176 ? -16.411 -8.213 21.903 1.00 77.94 176 THR A O 1
ATOM 1423 N N . LEU A 1 177 ? -14.733 -6.982 22.754 1.00 79.12 177 LEU A N 1
ATOM 1424 C CA . LEU A 1 177 ? -14.247 -6.533 21.457 1.00 79.12 177 LEU A CA 1
ATOM 1425 C C . LEU A 1 177 ? -13.459 -7.667 20.789 1.00 79.12 177 LEU A C 1
ATOM 1427 O O . LEU A 1 177 ? -12.618 -8.291 21.431 1.00 79.12 177 LEU A O 1
ATOM 1431 N N . GLU A 1 178 ? -13.745 -7.938 19.523 1.00 80.06 178 GLU A N 1
ATOM 1432 C CA . GLU A 1 178 ? -13.023 -8.894 18.687 1.00 80.06 178 GLU A CA 1
ATOM 1433 C C . GLU A 1 178 ? -12.529 -8.165 17.437 1.00 80.06 178 GLU A C 1
ATOM 1435 O O . GLU A 1 178 ? -13.281 -7.429 16.792 1.00 80.06 178 GLU A O 1
ATOM 1440 N N . SER A 1 179 ? -11.257 -8.366 17.109 1.00 75.00 179 SER A N 1
ATOM 1441 C CA . SER A 1 179 ? -10.641 -7.930 15.862 1.00 75.00 179 SER A CA 1
ATOM 1442 C C . SER A 1 179 ? -10.383 -9.155 14.983 1.00 75.00 179 SER A C 1
ATOM 1444 O O . SER A 1 179 ? -9.879 -10.181 15.439 1.00 75.00 179 SER A O 1
ATOM 1446 N N . LYS A 1 180 ? -10.749 -9.069 13.707 1.00 73.00 180 LYS A N 1
ATOM 1447 C CA . LYS A 1 180 ? -10.452 -10.080 12.690 1.00 73.00 180 LYS A CA 1
ATOM 1448 C C . LYS A 1 180 ? -9.715 -9.407 11.557 1.00 73.00 180 LYS A C 1
ATOM 1450 O O . LYS A 1 180 ? -10.201 -8.432 10.995 1.00 73.00 180 LYS A O 1
ATOM 1455 N N . VAL A 1 181 ? -8.555 -9.945 11.207 1.00 59.31 181 VAL A N 1
ATOM 1456 C CA . VAL A 1 181 ? -7.891 -9.567 9.963 1.00 59.31 181 VAL A CA 1
ATOM 1457 C C . VAL A 1 181 ? -8.520 -10.400 8.852 1.00 59.31 181 VAL A C 1
ATOM 1459 O O . VAL A 1 181 ? -8.462 -11.630 8.900 1.00 59.31 181 VAL A O 1
ATOM 1462 N N . TYR A 1 182 ? -9.155 -9.753 7.883 1.00 60.41 182 TYR A N 1
ATOM 1463 C CA . TYR A 1 182 ? -9.702 -10.401 6.698 1.00 60.41 182 TYR A CA 1
ATOM 1464 C C . TYR A 1 182 ? -9.079 -9.779 5.451 1.00 60.41 182 TYR A C 1
ATOM 1466 O O . TYR A 1 182 ? -8.890 -8.571 5.357 1.00 60.41 182 TYR A O 1
ATOM 1474 N N . TYR A 1 183 ? -8.721 -10.622 4.488 1.00 50.72 183 TYR A N 1
ATOM 1475 C CA . TYR A 1 183 ? -8.121 -10.164 3.244 1.00 50.72 183 TYR A CA 1
ATOM 1476 C C . TYR A 1 183 ? -9.229 -9.682 2.304 1.00 50.72 183 TYR A C 1
ATOM 1478 O O . TYR A 1 183 ? -9.927 -10.502 1.707 1.00 50.72 183 TYR A O 1
ATOM 1486 N N . ASP A 1 184 ? -9.419 -8.365 2.214 1.00 50.28 184 ASP A N 1
ATOM 1487 C CA . ASP A 1 184 ? -10.272 -7.754 1.195 1.00 50.28 184 ASP A CA 1
ATOM 1488 C C . ASP A 1 184 ? -9.435 -7.468 -0.055 1.00 50.28 184 ASP A C 1
ATOM 1490 O O . ASP A 1 184 ? -8.588 -6.572 -0.052 1.00 50.28 184 ASP A O 1
ATOM 1494 N N . SER A 1 185 ? -9.659 -8.238 -1.122 1.00 47.72 185 SER A N 1
ATOM 1495 C CA . SER A 1 185 ? -8.955 -8.060 -2.397 1.00 47.72 185 SER A CA 1
ATOM 1496 C C . SER A 1 185 ? -9.221 -6.702 -3.053 1.00 47.72 185 SER A C 1
ATOM 1498 O O . SER A 1 185 ? -8.465 -6.308 -3.938 1.00 47.72 185 SER A O 1
ATOM 1500 N N . ASP A 1 186 ? -10.267 -5.984 -2.629 1.00 42.47 186 ASP A N 1
ATOM 1501 C CA . ASP A 1 186 ? -10.752 -4.778 -3.300 1.00 42.47 186 ASP A CA 1
ATOM 1502 C C . ASP A 1 186 ? -10.263 -3.470 -2.636 1.00 42.47 186 ASP A C 1
ATOM 1504 O O . ASP A 1 186 ? -10.526 -2.377 -3.150 1.00 42.47 186 ASP A O 1
ATOM 1508 N N . ILE A 1 187 ? -9.558 -3.542 -1.493 1.00 47.25 187 ILE A N 1
ATOM 1509 C CA . ILE A 1 187 ? -9.159 -2.363 -0.688 1.00 47.25 187 ILE A CA 1
ATOM 1510 C C . ILE A 1 187 ? -7.643 -2.061 -0.747 1.00 47.25 187 ILE A C 1
ATOM 1512 O O . ILE A 1 187 ? -7.180 -1.070 -0.172 1.00 47.25 187 ILE A O 1
ATOM 1516 N N . ASP A 1 188 ? -6.847 -2.827 -1.495 1.00 42.44 188 ASP A N 1
ATOM 1517 C CA . ASP A 1 188 ? -5.386 -2.680 -1.515 1.00 42.44 188 ASP A CA 1
ATOM 1518 C C . ASP A 1 188 ? -4.896 -1.414 -2.249 1.00 42.44 188 ASP A C 1
ATOM 1520 O O . ASP A 1 188 ? -4.540 -1.407 -3.422 1.00 42.44 188 ASP A O 1
ATOM 1524 N N . THR A 1 189 ? -4.830 -0.305 -1.509 1.00 45.78 189 THR A N 1
ATOM 1525 C CA . THR A 1 189 ? -3.935 0.818 -1.802 1.00 45.78 189 THR A CA 1
ATOM 1526 C C . THR A 1 189 ? -3.089 1.100 -0.559 1.00 45.78 189 THR A C 1
ATOM 1528 O O . THR A 1 189 ? -3.591 1.258 0.565 1.00 45.78 189 THR A O 1
ATOM 1531 N N . LEU A 1 190 ? -1.765 1.081 -0.750 1.00 46.09 190 LEU A N 1
ATOM 1532 C CA . LEU A 1 190 ? -0.758 1.402 0.266 1.00 46.09 190 LEU A CA 1
ATOM 1533 C C . LEU A 1 190 ? -1.187 2.615 1.101 1.00 46.09 190 LEU A C 1
ATOM 1535 O O . LEU A 1 190 ? -1.614 3.636 0.567 1.00 46.09 190 LEU A O 1
ATOM 1539 N N . SER A 1 191 ? -1.084 2.500 2.431 1.00 43.31 191 SER A N 1
ATOM 1540 C CA . SER A 1 191 ? -1.222 3.667 3.311 1.00 43.31 191 SER A CA 1
ATOM 1541 C C . SER A 1 191 ? -0.210 4.723 2.888 1.00 43.31 191 SER A C 1
ATOM 1543 O O . SER A 1 191 ? 0.976 4.417 2.778 1.00 43.31 191 SER A O 1
ATOM 1545 N N . ASN A 1 192 ? -0.686 5.946 2.669 1.00 44.06 192 ASN A N 1
ATOM 1546 C CA . ASN A 1 192 ? 0.149 7.055 2.246 1.00 44.06 192 ASN A CA 1
ATOM 1547 C C . ASN A 1 192 ? 1.309 7.279 3.205 1.00 44.06 192 ASN A C 1
ATOM 1549 O O . ASN A 1 192 ? 1.148 7.330 4.427 1.00 44.06 192 ASN A O 1
ATOM 1553 N N . VAL A 1 193 ? 2.472 7.480 2.604 1.00 46.34 193 VAL A N 1
ATOM 1554 C CA . VAL A 1 193 ? 3.615 8.095 3.250 1.00 46.34 193 VAL A CA 1
ATOM 1555 C C . VAL A 1 193 ? 3.209 9.518 3.641 1.00 46.34 193 VAL A C 1
ATOM 1557 O O . VAL A 1 193 ? 3.032 10.350 2.760 1.00 46.34 193 VAL A O 1
ATOM 1560 N N . SER A 1 194 ? 2.956 9.794 4.927 1.00 42.69 194 SER A N 1
ATOM 1561 C CA . SER A 1 194 ? 2.674 11.170 5.365 1.00 42.69 194 SER A CA 1
ATOM 1562 C C . SER A 1 194 ? 3.971 11.977 5.464 1.00 42.69 194 SER A C 1
ATOM 1564 O O . SER A 1 194 ? 5.027 11.430 5.791 1.00 42.69 194 SER A O 1
ATOM 1566 N N . ASP A 1 195 ? 3.875 13.286 5.232 1.00 43.84 195 ASP A N 1
ATOM 1567 C CA . ASP A 1 195 ? 5.008 14.219 5.293 1.00 43.84 195 ASP A CA 1
ATOM 1568 C C . ASP A 1 195 ? 5.691 14.268 6.679 1.00 43.84 195 ASP A C 1
ATOM 1570 O O . ASP A 1 195 ? 6.885 14.545 6.767 1.00 43.84 195 ASP A O 1
ATOM 1574 N N . GLU A 1 196 ? 4.979 13.935 7.765 1.00 42.38 196 GLU A N 1
ATOM 1575 C CA . GLU A 1 196 ? 5.534 13.871 9.133 1.00 42.38 196 GLU A CA 1
ATOM 1576 C C . GLU A 1 196 ? 6.457 12.658 9.364 1.00 42.38 196 GLU A C 1
ATOM 1578 O O . GLU A 1 196 ? 7.269 12.667 10.285 1.00 42.38 196 GLU A O 1
ATOM 1583 N N . LEU A 1 197 ? 6.394 11.627 8.512 1.00 46.28 197 LEU A N 1
ATOM 1584 C CA . LEU A 1 197 ? 7.235 10.419 8.590 1.00 46.28 197 LEU A CA 1
ATOM 1585 C C . LEU A 1 197 ? 8.535 10.516 7.772 1.00 46.28 197 LEU A C 1
ATOM 1587 O O . LEU A 1 197 ? 9.329 9.570 7.735 1.00 46.28 197 LEU A O 1
ATOM 1591 N N . MET A 1 198 ? 8.798 11.673 7.158 1.00 50.53 198 MET A N 1
ATOM 1592 C CA . MET A 1 198 ? 9.970 11.913 6.309 1.00 50.53 198 MET A CA 1
ATOM 1593 C C . MET A 1 198 ? 11.316 11.793 7.042 1.00 50.53 198 MET A C 1
ATOM 1595 O O . MET A 1 198 ? 12.349 11.656 6.382 1.00 50.53 198 MET A O 1
ATOM 1599 N N . GLU A 1 199 ? 11.330 11.782 8.379 1.00 59.12 199 GLU A N 1
ATOM 1600 C CA . GLU A 1 199 ? 12.556 11.595 9.167 1.00 59.12 199 GLU A CA 1
ATOM 1601 C C . GLU A 1 199 ? 13.136 10.175 9.068 1.00 59.12 199 GLU A C 1
ATOM 1603 O O . GLU A 1 199 ? 14.320 9.980 9.352 1.00 59.12 199 GLU A O 1
ATOM 1608 N N . ASN A 1 200 ? 12.366 9.169 8.627 1.00 81.19 200 ASN A N 1
ATOM 1609 C CA . ASN A 1 200 ? 12.918 7.826 8.437 1.00 81.19 200 ASN A CA 1
ATOM 1610 C C . ASN A 1 200 ? 12.341 7.060 7.241 1.00 81.19 200 ASN A C 1
ATOM 1612 O O . ASN A 1 200 ? 11.764 5.977 7.361 1.00 81.19 200 ASN A O 1
ATOM 1616 N N . LYS A 1 201 ? 12.593 7.623 6.061 1.00 84.94 201 LYS A N 1
ATOM 1617 C CA . LYS A 1 201 ? 12.312 7.051 4.738 1.00 84.94 201 LYS A CA 1
ATOM 1618 C C . LYS A 1 201 ? 12.624 5.549 4.624 1.00 84.94 201 LYS A C 1
ATOM 1620 O O . LYS A 1 201 ? 11.820 4.787 4.092 1.00 84.94 201 LYS A O 1
ATOM 1625 N N . SER A 1 202 ? 13.769 5.101 5.148 1.00 87.88 202 SER A N 1
ATOM 1626 C CA . SER A 1 202 ? 14.181 3.690 5.078 1.00 87.88 202 SER A CA 1
ATOM 1627 C C . SER A 1 202 ? 13.310 2.775 5.940 1.00 87.88 202 SER A C 1
ATOM 1629 O O . SER A 1 202 ? 12.934 1.694 5.490 1.00 87.88 202 SER A O 1
ATOM 1631 N N . LYS A 1 203 ? 12.939 3.205 7.156 1.00 83.81 203 LYS A N 1
ATOM 1632 C CA . LYS A 1 203 ? 12.005 2.447 8.008 1.00 83.81 203 LYS A CA 1
ATOM 1633 C C . LYS A 1 203 ? 10.638 2.309 7.360 1.00 83.81 203 LYS A C 1
ATOM 1635 O O . LYS A 1 203 ? 10.010 1.268 7.496 1.00 83.81 203 LYS A O 1
ATOM 1640 N N . GLN A 1 204 ? 10.192 3.332 6.645 1.00 83.12 204 GLN A N 1
ATOM 1641 C CA . GLN A 1 204 ? 8.904 3.306 5.972 1.00 83.12 204 GLN A CA 1
ATOM 1642 C C . GLN A 1 204 ? 8.872 2.330 4.797 1.00 83.12 204 GLN A C 1
ATOM 1644 O O . GLN A 1 204 ? 7.957 1.515 4.718 1.00 83.12 204 GLN A O 1
ATOM 1649 N N . LEU A 1 205 ? 9.885 2.367 3.926 1.00 89.25 205 LEU A N 1
ATOM 1650 C CA . LEU A 1 205 ? 10.025 1.376 2.860 1.00 89.25 205 LEU A CA 1
ATOM 1651 C C . LEU A 1 205 ? 10.099 -0.042 3.444 1.00 89.25 205 LEU A C 1
ATOM 1653 O O . LEU A 1 205 ? 9.387 -0.930 2.987 1.00 89.25 205 LEU A O 1
ATOM 1657 N N . CYS A 1 206 ? 10.880 -0.234 4.512 1.00 90.31 206 CYS A N 1
ATOM 1658 C CA . CYS A 1 206 ? 10.963 -1.510 5.222 1.00 90.31 206 CYS A CA 1
ATOM 1659 C C . CYS A 1 206 ? 9.597 -1.964 5.765 1.00 90.31 206 CYS A C 1
ATOM 1661 O O . CYS A 1 206 ? 9.188 -3.089 5.503 1.00 90.31 206 CYS A O 1
ATOM 1663 N N . ALA A 1 207 ? 8.848 -1.091 6.444 1.00 83.12 207 ALA A N 1
ATOM 1664 C CA . ALA A 1 207 ? 7.524 -1.409 6.985 1.00 83.12 207 ALA A CA 1
ATOM 1665 C C . ALA A 1 207 ? 6.516 -1.791 5.887 1.00 83.12 207 ALA A C 1
ATOM 1667 O O . ALA A 1 207 ? 5.730 -2.725 6.050 1.00 83.12 207 ALA A O 1
ATOM 1668 N N . VAL A 1 208 ? 6.564 -1.095 4.751 1.00 85.00 208 VAL A N 1
ATOM 1669 C CA . VAL A 1 208 ? 5.724 -1.380 3.586 1.00 85.00 208 VAL A CA 1
ATOM 1670 C C . VAL A 1 208 ? 6.066 -2.743 2.968 1.00 85.00 208 VAL A C 1
ATOM 1672 O O . VAL A 1 208 ? 5.163 -3.533 2.697 1.00 85.00 208 VAL A O 1
ATOM 1675 N N . LEU A 1 209 ? 7.352 -3.067 2.819 1.00 91.81 209 LEU A N 1
ATOM 1676 C CA . LEU A 1 209 ? 7.797 -4.385 2.350 1.00 91.81 209 LEU A CA 1
ATOM 1677 C C . LEU A 1 209 ? 7.405 -5.498 3.330 1.00 91.81 209 LEU A C 1
ATOM 1679 O O . LEU A 1 209 ? 6.942 -6.561 2.919 1.00 91.81 209 LEU A O 1
ATOM 1683 N N . TYR A 1 210 ? 7.523 -5.233 4.630 1.00 88.81 210 TYR A N 1
ATOM 1684 C CA . TYR A 1 210 ? 7.117 -6.145 5.692 1.00 88.81 210 TYR A CA 1
ATOM 1685 C C . TYR A 1 210 ? 5.622 -6.480 5.598 1.00 88.81 210 TYR A C 1
ATOM 1687 O O . TYR A 1 210 ? 5.233 -7.649 5.653 1.00 88.81 210 TYR A O 1
ATOM 1695 N N . ARG A 1 211 ? 4.777 -5.460 5.390 1.00 85.75 211 ARG A N 1
ATOM 1696 C CA . ARG A 1 211 ? 3.341 -5.631 5.127 1.00 85.75 211 ARG A CA 1
ATOM 1697 C C . ARG A 1 211 ? 3.116 -6.495 3.889 1.00 85.75 211 ARG A C 1
ATOM 1699 O O . ARG A 1 211 ? 2.389 -7.478 3.981 1.00 85.75 211 ARG A O 1
ATOM 1706 N N . ALA A 1 212 ? 3.741 -6.153 2.763 1.00 86.88 212 ALA A N 1
ATOM 1707 C CA . ALA A 1 212 ? 3.558 -6.878 1.508 1.00 86.88 212 ALA A CA 1
ATOM 1708 C C . ALA A 1 212 ? 3.857 -8.375 1.662 1.00 86.88 212 ALA A C 1
ATOM 1710 O O . ALA A 1 212 ? 3.064 -9.213 1.241 1.00 86.88 212 ALA A O 1
ATOM 1711 N N . VAL A 1 213 ? 4.946 -8.737 2.351 1.00 91.31 213 VAL A N 1
ATOM 1712 C CA . VAL A 1 213 ? 5.265 -10.150 2.598 1.00 91.31 213 VAL A CA 1
ATOM 1713 C C . VAL A 1 213 ? 4.198 -10.848 3.452 1.00 91.31 213 VAL A C 1
ATOM 1715 O O . VAL A 1 213 ? 3.880 -12.009 3.203 1.00 91.31 213 VAL A O 1
ATOM 1718 N N . ARG A 1 214 ? 3.632 -10.170 4.455 1.00 86.25 214 ARG A N 1
ATOM 1719 C CA . ARG A 1 214 ? 2.593 -10.757 5.316 1.00 86.25 214 ARG A CA 1
ATOM 1720 C C . ARG A 1 214 ? 1.267 -10.954 4.584 1.00 86.25 214 ARG A C 1
ATOM 1722 O O . ARG A 1 214 ? 0.618 -11.983 4.782 1.00 86.25 214 ARG A O 1
ATOM 1729 N N . CYS A 1 215 ? 0.875 -9.965 3.784 1.00 79.75 215 CYS A N 1
ATOM 1730 C CA . CYS A 1 215 ? -0.432 -9.902 3.136 1.00 79.75 215 CYS A CA 1
ATOM 1731 C C . CYS A 1 215 ? -0.506 -10.759 1.868 1.00 79.75 215 CYS A C 1
ATOM 1733 O O . CYS A 1 215 ? -1.545 -11.359 1.601 1.00 79.75 215 CYS A O 1
ATOM 1735 N N . CYS A 1 216 ? 0.574 -10.855 1.094 1.00 83.25 216 CYS A N 1
ATOM 1736 C CA . CYS A 1 216 ? 0.568 -11.665 -0.116 1.00 83.25 216 CYS A CA 1
ATOM 1737 C C . CYS A 1 216 ? 0.621 -13.165 0.235 1.00 83.25 216 CYS A C 1
ATOM 1739 O O . CYS A 1 216 ? 1.404 -13.624 1.070 1.00 83.25 216 CYS A O 1
ATOM 1741 N N . SER A 1 217 ? -0.274 -13.940 -0.380 1.00 85.19 217 SER A N 1
ATOM 1742 C CA . SER A 1 217 ? -0.382 -15.389 -0.159 1.00 85.19 217 SER A CA 1
ATOM 1743 C C . SER A 1 217 ? 0.673 -16.192 -0.910 1.00 85.19 217 SER A C 1
ATOM 1745 O O . SER A 1 217 ? 0.988 -17.312 -0.522 1.00 85.19 217 SER A O 1
ATOM 1747 N N . ASP A 1 218 ? 1.177 -15.627 -1.998 1.00 89.56 218 ASP A N 1
ATOM 1748 C CA . ASP A 1 218 ? 2.035 -16.271 -2.977 1.00 89.56 218 ASP A CA 1
ATOM 1749 C C . ASP A 1 218 ? 2.972 -15.233 -3.604 1.00 89.56 218 ASP A C 1
ATOM 1751 O O . ASP A 1 218 ? 2.829 -14.018 -3.411 1.00 89.56 218 ASP A O 1
ATOM 1755 N N . VAL A 1 219 ? 3.960 -15.735 -4.340 1.00 92.06 219 VAL A N 1
ATOM 1756 C CA . VAL A 1 219 ? 5.030 -14.901 -4.873 1.00 92.06 219 VAL A CA 1
ATOM 1757 C C . VAL A 1 219 ? 4.574 -14.002 -6.018 1.00 92.06 219 VAL A C 1
ATOM 1759 O O . VAL A 1 219 ? 5.121 -12.917 -6.181 1.00 92.06 219 VAL A O 1
ATOM 1762 N N . GLU A 1 220 ? 3.571 -14.408 -6.800 1.00 86.56 220 GLU A N 1
ATOM 1763 C CA . GLU A 1 220 ? 3.059 -13.606 -7.914 1.00 86.56 220 GLU A CA 1
ATOM 1764 C C . GLU A 1 220 ? 2.373 -12.342 -7.392 1.00 86.56 220 GLU A C 1
ATOM 1766 O O . GLU A 1 220 ? 2.660 -11.233 -7.859 1.00 86.56 220 GLU A O 1
ATOM 1771 N N . LYS A 1 221 ? 1.541 -12.486 -6.353 1.00 83.44 221 LYS A N 1
ATOM 1772 C CA . LYS A 1 221 ? 0.933 -11.344 -5.661 1.00 83.44 221 LYS A CA 1
ATOM 1773 C C . LYS A 1 221 ? 1.981 -10.463 -5.005 1.00 83.44 221 LYS A C 1
ATOM 1775 O O . LYS A 1 221 ? 1.910 -9.247 -5.136 1.00 83.44 221 LYS A O 1
ATOM 1780 N N . PHE A 1 222 ? 2.974 -11.062 -4.348 1.00 90.75 222 PHE A N 1
ATOM 1781 C CA . PHE A 1 222 ? 4.044 -10.292 -3.720 1.00 90.75 222 PHE A CA 1
ATOM 1782 C C . PHE A 1 222 ? 4.868 -9.504 -4.734 1.00 90.75 222 PHE A C 1
ATOM 1784 O O . PHE A 1 222 ? 5.168 -8.341 -4.502 1.00 90.75 222 PHE A O 1
ATOM 1791 N N . ASN A 1 223 ? 5.209 -10.106 -5.869 1.00 87.00 223 ASN A N 1
ATOM 1792 C CA . ASN A 1 223 ? 5.923 -9.431 -6.946 1.00 87.00 223 ASN A CA 1
ATOM 1793 C C . ASN A 1 223 ? 5.101 -8.273 -7.533 1.00 87.00 223 ASN A C 1
ATOM 1795 O O . ASN A 1 223 ? 5.653 -7.211 -7.820 1.00 87.00 223 ASN A O 1
ATOM 1799 N N . SER A 1 224 ? 3.786 -8.461 -7.675 1.00 81.25 224 SER A N 1
ATOM 1800 C CA . SER A 1 224 ? 2.869 -7.408 -8.123 1.00 81.25 224 SER A CA 1
ATOM 1801 C C . SER A 1 224 ? 2.807 -6.250 -7.118 1.00 81.25 224 SER A C 1
ATOM 1803 O O . SER A 1 224 ? 2.947 -5.090 -7.504 1.00 81.25 224 SER A O 1
ATOM 1805 N N . GLU A 1 225 ? 2.681 -6.557 -5.823 1.00 83.62 225 GLU A N 1
ATOM 1806 C CA . GLU A 1 225 ? 2.695 -5.561 -4.742 1.00 83.62 225 GLU A CA 1
ATOM 1807 C C . GLU A 1 225 ? 4.061 -4.866 -4.639 1.00 83.62 225 GLU A C 1
ATOM 1809 O O . GLU A 1 225 ? 4.132 -3.654 -4.475 1.00 83.62 225 GLU A O 1
ATOM 1814 N N . LEU A 1 226 ? 5.169 -5.594 -4.803 1.00 89.31 226 LEU A N 1
ATOM 1815 C CA . LEU A 1 226 ? 6.520 -5.035 -4.803 1.00 89.31 226 LEU A CA 1
ATOM 1816 C C . LEU A 1 226 ? 6.705 -4.021 -5.934 1.00 89.31 226 LEU A C 1
ATOM 1818 O O . LEU A 1 226 ? 7.263 -2.948 -5.703 1.00 89.31 226 LEU A O 1
ATOM 1822 N N . LEU A 1 227 ? 6.215 -4.335 -7.135 1.00 82.94 227 LEU A N 1
ATOM 1823 C CA . LEU A 1 227 ? 6.205 -3.392 -8.249 1.00 82.94 227 LEU A CA 1
ATOM 1824 C C . LEU A 1 227 ? 5.367 -2.158 -7.897 1.00 82.94 227 LEU A C 1
ATOM 1826 O O . LEU A 1 227 ? 5.831 -1.034 -8.064 1.00 82.94 227 LEU A O 1
ATOM 1830 N N . TYR A 1 228 ? 4.170 -2.352 -7.343 1.00 80.94 228 TYR A N 1
ATOM 1831 C CA . TYR A 1 228 ? 3.314 -1.251 -6.903 1.00 80.94 228 TYR A CA 1
ATOM 1832 C C . TYR A 1 228 ? 3.989 -0.362 -5.840 1.00 80.94 228 TYR A C 1
ATOM 1834 O O . TYR A 1 228 ? 3.912 0.866 -5.921 1.00 80.94 228 TYR A O 1
ATOM 1842 N N . ILE A 1 229 ? 4.722 -0.951 -4.891 1.00 83.44 229 ILE A N 1
ATOM 1843 C CA . ILE A 1 229 ? 5.529 -0.232 -3.894 1.00 83.44 229 ILE A CA 1
ATOM 1844 C C . ILE A 1 229 ? 6.611 0.600 -4.581 1.00 83.44 229 ILE A C 1
ATOM 1846 O O . ILE A 1 229 ? 6.748 1.786 -4.282 1.00 83.44 229 ILE A O 1
ATOM 1850 N N . GLN A 1 230 ? 7.363 0.009 -5.513 1.00 85.88 230 GLN A N 1
ATOM 1851 C CA . GLN A 1 230 ? 8.411 0.717 -6.253 1.00 85.88 230 GLN A CA 1
ATOM 1852 C C . GLN A 1 230 ? 7.836 1.920 -7.005 1.00 85.88 230 GLN A C 1
ATOM 1854 O O . GLN A 1 230 ? 8.344 3.031 -6.857 1.00 85.88 230 GLN A O 1
ATOM 1859 N N . VAL A 1 231 ? 6.731 1.725 -7.732 1.00 75.62 231 VAL A N 1
ATOM 1860 C CA . VAL A 1 231 ? 6.000 2.801 -8.418 1.00 75.62 231 VAL A CA 1
ATOM 1861 C C . VAL A 1 231 ? 5.584 3.882 -7.440 1.00 75.62 231 VAL A C 1
ATOM 1863 O O . VAL A 1 231 ? 5.878 5.051 -7.664 1.00 75.62 231 VAL A O 1
ATOM 1866 N N . SER A 1 232 ? 4.950 3.501 -6.335 1.00 75.44 232 SER A N 1
ATOM 1867 C CA . SER A 1 232 ? 4.457 4.448 -5.338 1.00 75.44 232 SER A CA 1
ATOM 1868 C C . SER A 1 232 ? 5.595 5.321 -4.809 1.00 75.44 232 SER A C 1
ATOM 1870 O O . SER A 1 232 ? 5.505 6.546 -4.850 1.00 75.44 232 SER A O 1
ATOM 1872 N N . PHE A 1 233 ? 6.720 4.728 -4.402 1.00 80.62 233 PHE A N 1
ATOM 1873 C CA . PHE A 1 233 ? 7.871 5.499 -3.927 1.00 80.62 233 PHE A CA 1
ATOM 1874 C C . PHE A 1 233 ? 8.481 6.381 -5.030 1.00 80.62 233 PHE A C 1
ATOM 1876 O O . PHE A 1 233 ? 8.823 7.529 -4.759 1.00 80.62 233 PHE A O 1
ATOM 1883 N N . LEU A 1 234 ? 8.554 5.927 -6.283 1.00 78.44 234 LEU A N 1
ATOM 1884 C CA . LEU A 1 234 ? 8.985 6.792 -7.391 1.00 78.44 234 LEU A CA 1
ATOM 1885 C C . LEU A 1 234 ? 8.051 7.996 -7.570 1.00 78.44 234 LEU A C 1
ATOM 1887 O O . LEU A 1 234 ? 8.526 9.125 -7.699 1.00 78.44 234 LEU A O 1
ATOM 1891 N N . THR A 1 235 ? 6.732 7.788 -7.495 1.00 66.19 235 THR A N 1
ATOM 1892 C CA . THR A 1 235 ? 5.752 8.883 -7.595 1.00 66.19 235 THR A CA 1
ATOM 1893 C C . THR A 1 235 ? 5.830 9.871 -6.428 1.00 66.19 235 THR A C 1
ATOM 1895 O O . THR A 1 235 ? 5.505 11.043 -6.595 1.00 66.19 235 THR A O 1
ATOM 1898 N N . PHE A 1 236 ? 6.331 9.446 -5.265 1.00 72.94 236 PHE A N 1
ATOM 1899 C CA . PHE A 1 236 ? 6.632 10.334 -4.137 1.00 72.94 236 PHE A CA 1
ATOM 1900 C C . PHE A 1 236 ? 8.014 11.016 -4.244 1.00 72.94 236 PHE A C 1
ATOM 1902 O O . PHE A 1 236 ? 8.463 11.662 -3.297 1.00 72.94 236 PHE A O 1
ATOM 1909 N N . GLY A 1 237 ? 8.703 10.896 -5.384 1.00 76.56 237 GLY A N 1
ATOM 1910 C CA . GLY A 1 237 ? 9.968 11.581 -5.662 1.00 76.56 237 GLY A CA 1
ATOM 1911 C C . GLY A 1 237 ? 11.210 10.898 -5.083 1.00 76.56 237 GLY A C 1
ATOM 1912 O O . GLY A 1 237 ? 12.272 11.518 -5.004 1.00 76.56 237 GLY A O 1
ATOM 1913 N N . PHE A 1 238 ? 11.109 9.636 -4.661 1.00 82.50 238 PHE A N 1
ATOM 1914 C CA . PHE A 1 238 ? 12.273 8.860 -4.236 1.00 82.50 238 PHE A CA 1
ATOM 1915 C C . PHE A 1 238 ? 13.073 8.380 -5.453 1.00 82.50 238 PHE A C 1
ATOM 1917 O O . PHE A 1 238 ? 12.504 8.079 -6.500 1.00 82.50 238 PHE A O 1
ATOM 1924 N N . THR A 1 239 ? 14.401 8.295 -5.327 1.00 88.69 239 THR A N 1
ATOM 1925 C CA . THR A 1 239 ? 15.244 7.821 -6.434 1.00 88.69 239 THR A CA 1
ATOM 1926 C C . THR A 1 239 ? 15.189 6.302 -6.561 1.00 88.69 239 THR A C 1
ATOM 1928 O O . THR A 1 239 ? 15.003 5.586 -5.573 1.00 88.69 239 THR A O 1
ATOM 1931 N N . SER A 1 240 ? 15.404 5.800 -7.778 1.00 88.25 240 SER A N 1
ATOM 1932 C CA . SER A 1 240 ? 15.476 4.357 -8.023 1.00 88.25 240 SER A CA 1
ATOM 1933 C C . SER A 1 240 ? 16.578 3.683 -7.196 1.00 88.25 240 SER A C 1
ATOM 1935 O O . SER A 1 240 ? 16.353 2.601 -6.659 1.00 88.25 240 SER A O 1
ATOM 1937 N N . GLU A 1 241 ? 17.724 4.349 -6.988 1.00 92.50 241 GLU A N 1
ATOM 1938 C CA . GLU A 1 241 ? 18.820 3.822 -6.171 1.00 92.50 241 GLU A CA 1
ATOM 1939 C C . GLU A 1 241 ? 18.421 3.687 -4.700 1.00 92.50 241 GLU A C 1
ATOM 1941 O O . GLU A 1 241 ? 18.755 2.687 -4.066 1.00 92.50 241 GLU A O 1
ATOM 1946 N N . PHE A 1 242 ? 17.680 4.660 -4.153 1.00 93.56 242 PHE A N 1
ATOM 1947 C CA . PHE A 1 242 ? 17.175 4.586 -2.782 1.00 93.56 242 PHE A CA 1
ATOM 1948 C C . PHE A 1 242 ? 16.228 3.395 -2.612 1.00 93.56 242 PHE A C 1
ATOM 1950 O O . PHE A 1 242 ? 16.365 2.624 -1.661 1.00 93.56 242 PHE A O 1
ATOM 1957 N N . ILE A 1 243 ? 15.285 3.231 -3.544 1.00 92.06 243 ILE A N 1
ATOM 1958 C CA . ILE A 1 243 ? 14.291 2.155 -3.500 1.00 92.06 243 ILE A CA 1
ATOM 1959 C C . ILE A 1 243 ? 14.988 0.798 -3.626 1.00 92.06 243 ILE A C 1
ATOM 1961 O O . ILE A 1 243 ? 14.757 -0.088 -2.804 1.00 92.06 243 ILE A O 1
ATOM 1965 N N . HIS A 1 244 ? 15.887 0.652 -4.602 1.00 91.88 244 HIS A N 1
ATOM 1966 C CA . HIS A 1 244 ? 16.639 -0.579 -4.824 1.00 91.88 244 HIS A CA 1
ATOM 1967 C C . HIS A 1 244 ? 17.500 -0.945 -3.610 1.00 91.88 244 HIS A C 1
ATOM 1969 O O . HIS A 1 244 ? 17.405 -2.062 -3.103 1.00 91.88 244 HIS A O 1
ATOM 1975 N N . SER A 1 245 ? 18.272 0.011 -3.084 1.00 93.12 245 SER A N 1
ATOM 1976 C CA . SER A 1 245 ? 19.097 -0.193 -1.891 1.00 93.12 245 SER A CA 1
ATOM 1977 C C . SER A 1 245 ? 18.252 -0.552 -0.666 1.00 93.12 245 SER A C 1
ATOM 1979 O O . SER A 1 245 ? 18.620 -1.443 0.095 1.00 93.12 245 SER A O 1
ATOM 1981 N N . GLY A 1 246 ? 17.089 0.079 -0.485 1.00 94.12 246 GLY A N 1
ATOM 1982 C CA . GLY A 1 246 ? 16.181 -0.235 0.617 1.00 94.12 246 GLY A CA 1
ATOM 1983 C C . GLY A 1 246 ? 15.587 -1.642 0.525 1.00 94.12 246 GLY A C 1
ATOM 1984 O O . GLY A 1 246 ? 15.578 -2.366 1.520 1.00 94.12 246 GLY A O 1
ATOM 1985 N N . ILE A 1 247 ? 15.160 -2.059 -0.669 1.00 93.75 247 ILE A N 1
ATOM 1986 C CA . ILE A 1 247 ? 14.680 -3.423 -0.930 1.00 93.75 247 ILE A CA 1
ATOM 1987 C C . ILE A 1 247 ? 15.806 -4.444 -0.707 1.00 93.75 247 ILE A C 1
ATOM 1989 O O . ILE A 1 247 ? 15.591 -5.490 -0.095 1.00 93.75 247 ILE A O 1
ATOM 1993 N N . GLN A 1 248 ? 17.024 -4.138 -1.151 1.00 92.31 248 GLN A N 1
ATOM 1994 C CA . GLN A 1 248 ? 18.190 -4.992 -0.944 1.00 92.31 248 GLN A CA 1
ATOM 1995 C C . GLN A 1 248 ? 18.526 -5.158 0.540 1.00 92.31 248 GLN A C 1
ATOM 1997 O O . GLN A 1 248 ? 18.681 -6.287 1.004 1.00 92.31 248 GLN A O 1
ATOM 2002 N N . CYS A 1 249 ? 18.586 -4.061 1.295 1.00 93.88 249 CYS A N 1
ATOM 2003 C CA . CYS A 1 249 ? 18.794 -4.091 2.742 1.00 93.88 249 CYS A CA 1
ATOM 2004 C C . CYS A 1 249 ? 17.711 -4.918 3.450 1.00 93.88 249 CYS A C 1
ATOM 2006 O O . CYS A 1 249 ? 18.028 -5.721 4.327 1.00 93.88 249 CYS A O 1
ATOM 2008 N N . PHE A 1 250 ? 16.448 -4.767 3.038 1.00 94.75 250 PHE A N 1
ATOM 2009 C CA . PHE A 1 250 ? 15.335 -5.558 3.560 1.00 94.75 250 PHE A CA 1
ATOM 2010 C C . PHE A 1 250 ? 15.551 -7.060 3.333 1.00 94.75 250 PHE A C 1
ATOM 2012 O O . PHE A 1 250 ? 15.475 -7.846 4.271 1.00 94.75 250 PHE A O 1
ATOM 2019 N N . TYR A 1 251 ? 15.902 -7.484 2.119 1.00 93.50 251 TYR A N 1
ATOM 2020 C CA . TYR A 1 251 ? 16.180 -8.896 1.843 1.00 93.50 251 TYR A CA 1
ATOM 2021 C C . TYR A 1 251 ? 17.398 -9.435 2.598 1.00 93.50 251 TYR A C 1
ATOM 2023 O O . TYR A 1 251 ? 17.351 -10.550 3.126 1.00 93.50 251 TYR A O 1
ATOM 2031 N N . GLN A 1 252 ? 18.466 -8.643 2.705 1.00 92.19 252 GLN A N 1
ATOM 2032 C CA . GLN A 1 252 ? 19.663 -9.012 3.461 1.00 92.19 252 GLN A CA 1
ATOM 2033 C C . GLN A 1 252 ? 19.358 -9.227 4.950 1.00 92.19 252 GLN A C 1
ATOM 2035 O O . GLN A 1 252 ? 19.876 -10.180 5.533 1.00 92.19 252 GLN A O 1
ATOM 2040 N N . GLN A 1 253 ? 18.470 -8.420 5.545 1.00 93.56 253 GLN A N 1
ATOM 2041 C CA . GLN A 1 253 ? 18.022 -8.580 6.935 1.00 93.56 253 GLN A CA 1
ATOM 2042 C C . GLN A 1 253 ? 17.423 -9.971 7.202 1.00 93.56 253 GLN A C 1
ATOM 2044 O O . GLN A 1 253 ? 17.618 -10.531 8.280 1.00 93.56 253 GLN A O 1
ATOM 2049 N N . PHE A 1 254 ? 16.753 -10.564 6.211 1.00 93.31 254 PHE A N 1
ATOM 2050 C CA . PHE A 1 254 ? 16.144 -11.894 6.316 1.00 93.31 254 PHE A CA 1
ATOM 2051 C C . PHE A 1 254 ? 16.984 -13.009 5.676 1.00 93.31 254 PHE A C 1
ATOM 2053 O O . PHE A 1 254 ? 16.504 -14.132 5.526 1.00 93.31 254 PHE A O 1
ATOM 2060 N N . GLY A 1 255 ? 18.250 -12.732 5.342 1.00 90.94 255 GLY A N 1
ATOM 2061 C CA . GLY A 1 255 ? 19.187 -13.726 4.817 1.00 90.94 255 GLY A CA 1
ATOM 2062 C C . GLY A 1 255 ? 18.928 -14.131 3.365 1.00 90.94 255 GLY A C 1
ATOM 2063 O O . GLY A 1 255 ? 19.315 -15.228 2.968 1.00 90.94 255 GLY A O 1
ATOM 2064 N N . ILE A 1 256 ? 18.281 -13.274 2.569 1.00 89.06 256 ILE A N 1
ATOM 2065 C CA . ILE A 1 256 ? 18.053 -13.500 1.138 1.00 89.06 256 ILE A CA 1
ATOM 2066 C C . ILE A 1 256 ? 19.212 -12.871 0.332 1.00 89.06 256 ILE A C 1
ATOM 2068 O O . ILE A 1 256 ? 19.393 -11.654 0.379 1.00 89.06 256 ILE A O 1
ATOM 2072 N N . PRO A 1 257 ? 20.016 -13.667 -0.407 1.00 83.50 257 PRO A N 1
ATOM 2073 C CA . PRO A 1 257 ? 21.146 -13.162 -1.192 1.00 83.50 257 PRO A CA 1
ATOM 2074 C C . PRO A 1 257 ? 20.767 -12.173 -2.302 1.00 83.50 257 PRO A C 1
ATOM 2076 O O . PRO A 1 257 ? 19.770 -12.350 -2.999 1.00 83.50 257 PRO A O 1
ATOM 2079 N N . GLU A 1 258 ? 21.646 -11.198 -2.537 1.00 79.50 258 GLU A N 1
ATOM 2080 C CA . GLU A 1 258 ? 21.501 -10.130 -3.541 1.00 79.50 258 GLU A CA 1
ATOM 2081 C C . GLU A 1 258 ? 21.378 -10.641 -4.981 1.00 79.50 258 GLU A C 1
ATOM 2083 O O . GLU A 1 258 ? 20.644 -10.074 -5.785 1.00 79.50 258 GLU A O 1
ATOM 2088 N N . THR A 1 259 ? 22.012 -11.771 -5.306 1.00 76.81 259 THR A N 1
ATOM 2089 C CA . THR A 1 259 ? 21.911 -12.403 -6.634 1.00 76.81 259 THR A CA 1
ATOM 2090 C C . THR A 1 259 ? 20.482 -12.799 -7.013 1.00 76.81 259 THR A C 1
ATOM 2092 O O . THR A 1 259 ? 20.219 -13.128 -8.167 1.00 76.81 259 THR A O 1
ATOM 2095 N N . PHE A 1 260 ? 19.549 -12.761 -6.060 1.00 68.88 260 PHE A N 1
ATOM 2096 C CA . PHE A 1 260 ? 18.138 -13.053 -6.268 1.00 68.88 260 PHE A CA 1
ATOM 2097 C C . PHE A 1 260 ? 17.262 -11.819 -6.450 1.00 68.88 260 PHE A C 1
ATOM 2099 O O . PHE A 1 260 ? 16.075 -11.987 -6.675 1.00 68.88 260 PHE A O 1
ATOM 2106 N N . LEU A 1 261 ? 17.817 -10.609 -6.404 1.00 66.50 261 LEU A N 1
ATOM 2107 C CA . LEU A 1 261 ? 17.091 -9.383 -6.744 1.00 66.50 261 LEU A CA 1
ATOM 2108 C C . LEU A 1 261 ? 16.858 -9.237 -8.247 1.00 66.50 261 LEU A C 1
ATOM 2110 O O . LEU A 1 261 ? 15.816 -8.748 -8.667 1.00 66.50 261 LEU A O 1
ATOM 2114 N N . ALA A 1 262 ? 17.821 -9.689 -9.054 1.00 61.62 262 ALA A N 1
ATOM 2115 C CA . ALA A 1 262 ? 17.775 -9.571 -10.512 1.00 61.62 262 ALA A CA 1
ATOM 2116 C C . ALA A 1 262 ? 16.742 -10.505 -11.171 1.00 61.62 262 ALA A C 1
ATOM 2118 O O . ALA A 1 262 ? 16.382 -10.317 -12.329 1.00 61.62 262 ALA A O 1
ATOM 2119 N N . SER A 1 263 ? 16.262 -11.518 -10.448 1.00 65.31 263 SER A N 1
ATOM 2120 C CA . SER A 1 263 ? 15.175 -12.390 -10.885 1.00 65.31 263 SER A CA 1
ATOM 2121 C C . SER A 1 263 ? 14.072 -12.315 -9.844 1.00 65.31 263 SER A C 1
ATOM 2123 O O . SER A 1 263 ? 14.342 -12.676 -8.702 1.00 65.31 263 SER A O 1
ATOM 2125 N N . LEU A 1 264 ? 12.862 -11.899 -10.230 1.00 65.44 264 LEU A N 1
ATOM 2126 C CA . LEU A 1 264 ? 11.646 -12.003 -9.410 1.00 65.44 264 LEU A CA 1
ATOM 2127 C C . LEU A 1 264 ? 11.688 -13.252 -8.515 1.00 65.44 264 LEU A C 1
ATOM 2129 O O . LEU A 1 264 ? 12.113 -14.325 -8.969 1.00 65.44 264 LEU A O 1
ATOM 2133 N N . LEU A 1 265 ? 11.307 -13.102 -7.240 1.00 70.19 265 LEU A N 1
ATOM 2134 C CA . LEU A 1 265 ? 11.409 -14.193 -6.272 1.00 70.19 265 LEU A CA 1
ATOM 2135 C C . LEU A 1 265 ? 10.737 -15.447 -6.848 1.00 70.19 265 LEU A C 1
ATOM 2137 O O . LEU A 1 265 ? 9.651 -15.382 -7.417 1.00 70.19 265 LEU A O 1
ATOM 2141 N N . LYS A 1 266 ? 11.411 -16.590 -6.719 1.00 78.06 266 LYS A N 1
ATOM 2142 C CA . LYS A 1 266 ? 10.823 -17.903 -7.010 1.00 78.06 266 LYS A CA 1
ATOM 2143 C C . LYS A 1 266 ? 10.082 -18.397 -5.769 1.00 78.06 266 LYS A C 1
ATOM 2145 O O . LYS A 1 266 ? 10.527 -18.097 -4.657 1.00 78.06 266 LYS A O 1
ATOM 2150 N N . ASP A 1 267 ? 9.036 -19.198 -5.963 1.00 78.12 267 ASP A N 1
ATOM 2151 C CA . ASP A 1 267 ? 8.117 -19.691 -4.920 1.00 78.12 267 ASP A CA 1
ATOM 2152 C C . ASP A 1 267 ? 8.828 -20.089 -3.618 1.00 78.12 267 ASP A C 1
ATOM 2154 O O . ASP A 1 267 ? 8.583 -19.524 -2.554 1.00 78.12 267 ASP A O 1
ATOM 2158 N N . ASN A 1 268 ? 9.822 -20.978 -3.714 1.00 84.56 268 ASN A N 1
ATOM 2159 C CA . ASN A 1 268 ? 10.507 -21.535 -2.547 1.00 84.56 268 ASN A CA 1
ATOM 2160 C C . ASN A 1 268 ? 11.262 -20.506 -1.684 1.00 84.56 268 ASN A C 1
ATOM 2162 O O . ASN A 1 268 ? 11.496 -20.744 -0.498 1.00 84.56 268 ASN A O 1
ATOM 2166 N N . LYS A 1 269 ? 11.678 -19.377 -2.261 1.00 85.38 269 LYS A N 1
ATOM 2167 C CA . LYS A 1 269 ? 12.389 -18.314 -1.536 1.00 85.38 269 LYS A CA 1
ATOM 2168 C C . LYS A 1 269 ? 11.433 -17.326 -0.914 1.00 85.38 269 LYS A C 1
ATOM 2170 O O . LYS A 1 269 ? 11.708 -16.842 0.181 1.00 85.38 269 LYS A O 1
ATOM 2175 N N . TYR A 1 270 ? 10.332 -17.044 -1.600 1.00 91.31 270 TYR A N 1
ATOM 2176 C CA . TYR A 1 270 ? 9.285 -16.221 -1.031 1.00 91.31 270 TYR A CA 1
ATOM 2177 C C . TYR A 1 270 ? 8.691 -16.888 0.212 1.00 91.31 270 TYR A C 1
ATOM 2179 O O . TYR A 1 270 ? 8.598 -16.241 1.250 1.00 91.31 270 TYR A O 1
ATOM 2187 N N . ASP A 1 271 ? 8.451 -18.201 0.173 1.00 90.00 271 ASP A N 1
ATOM 2188 C CA . ASP A 1 271 ? 8.019 -18.962 1.351 1.00 90.00 271 ASP A CA 1
ATOM 2189 C C . ASP A 1 271 ? 9.007 -18.858 2.519 1.00 90.00 271 ASP A C 1
ATOM 2191 O O . ASP A 1 271 ? 8.608 -18.749 3.680 1.00 90.00 271 ASP A O 1
ATOM 2195 N N . HIS A 1 272 ? 10.312 -18.888 2.225 1.00 90.56 272 HIS A N 1
ATOM 2196 C CA . HIS A 1 272 ? 11.347 -18.728 3.243 1.00 90.56 272 HIS A CA 1
ATOM 2197 C C . HIS A 1 272 ? 11.331 -17.323 3.852 1.00 90.56 272 HIS A C 1
ATOM 2199 O O . HIS A 1 272 ? 11.280 -17.195 5.073 1.00 90.56 272 HIS A O 1
ATOM 2205 N N . LEU A 1 273 ? 11.324 -16.284 3.013 1.00 93.19 273 LEU A N 1
ATOM 2206 C CA . LEU A 1 273 ? 11.224 -14.889 3.441 1.00 93.19 273 LEU A CA 1
ATOM 2207 C C . LEU A 1 273 ? 9.974 -14.663 4.299 1.00 93.19 273 LEU A C 1
ATOM 2209 O O . LEU A 1 273 ? 10.061 -14.109 5.393 1.00 93.19 273 LEU A O 1
ATOM 2213 N N . ARG A 1 274 ? 8.822 -15.145 3.825 1.00 92.25 274 ARG A N 1
ATOM 2214 C CA . ARG A 1 274 ? 7.535 -15.026 4.508 1.00 92.25 274 ARG A CA 1
ATOM 2215 C C . ARG A 1 274 ? 7.554 -15.689 5.873 1.00 92.25 274 ARG A C 1
ATOM 2217 O O . ARG A 1 274 ? 7.120 -15.076 6.842 1.00 92.25 274 ARG A O 1
ATOM 2224 N N . ARG A 1 275 ? 8.115 -16.896 5.976 1.00 93.19 275 ARG A N 1
ATOM 2225 C CA . ARG A 1 275 ? 8.275 -17.591 7.259 1.00 93.19 275 ARG A CA 1
ATOM 2226 C C . ARG A 1 275 ? 9.140 -16.794 8.237 1.00 93.19 275 ARG A C 1
ATOM 2228 O O . ARG A 1 275 ? 8.721 -16.590 9.366 1.00 93.19 275 ARG 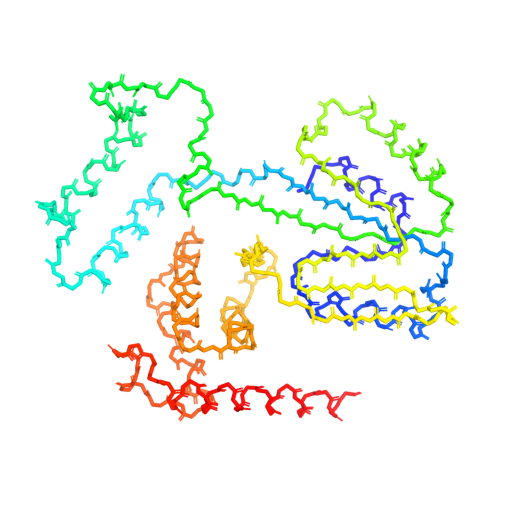A O 1
ATOM 2235 N N . ARG A 1 276 ? 10.299 -16.297 7.792 1.00 93.69 276 ARG A N 1
ATOM 2236 C CA . ARG A 1 276 ? 11.232 -15.524 8.634 1.00 93.69 276 ARG A CA 1
ATOM 2237 C C . ARG A 1 276 ? 10.613 -14.227 9.150 1.00 93.69 276 ARG A C 1
ATOM 2239 O O . ARG A 1 276 ? 10.851 -13.849 10.288 1.00 93.69 276 ARG A O 1
ATOM 2246 N N . ILE A 1 277 ? 9.816 -13.568 8.316 1.00 90.56 277 ILE A N 1
ATOM 2247 C CA . ILE A 1 277 ? 9.085 -12.357 8.689 1.00 90.56 277 ILE A CA 1
ATOM 2248 C C . ILE A 1 277 ? 7.984 -12.669 9.704 1.00 90.56 277 ILE A C 1
ATOM 2250 O O . ILE A 1 277 ? 7.859 -11.954 10.686 1.00 90.56 277 ILE A O 1
ATOM 2254 N N . ILE A 1 278 ? 7.217 -13.746 9.520 1.00 85.19 278 ILE A N 1
ATOM 2255 C CA . ILE A 1 278 ? 6.198 -14.154 10.501 1.00 85.19 278 ILE A CA 1
ATOM 2256 C C . ILE A 1 278 ? 6.845 -14.469 11.860 1.00 85.19 278 ILE A C 1
ATOM 2258 O O . ILE A 1 278 ? 6.388 -13.944 12.871 1.00 85.19 278 ILE A O 1
ATOM 2262 N N . GLU A 1 279 ? 7.942 -15.233 11.871 1.00 90.00 279 GLU A N 1
ATOM 2263 C CA . GLU A 1 279 ? 8.709 -15.553 13.087 1.00 90.00 279 GLU A CA 1
ATOM 2264 C C . GLU A 1 279 ? 9.223 -14.288 13.805 1.00 90.00 279 GLU A C 1
ATOM 2266 O O . GLU A 1 279 ? 9.154 -14.197 15.030 1.00 90.00 279 GLU A O 1
ATOM 2271 N N . ASP A 1 280 ? 9.727 -13.298 13.059 1.00 88.19 280 ASP A N 1
ATOM 2272 C CA . ASP A 1 280 ? 10.214 -12.028 13.616 1.00 88.19 280 ASP A CA 1
ATOM 2273 C C . ASP A 1 280 ? 9.083 -11.199 14.257 1.00 88.19 280 ASP A C 1
ATOM 2275 O O . ASP A 1 280 ? 9.278 -10.638 15.336 1.00 88.19 280 ASP A O 1
ATOM 2279 N N . VAL A 1 281 ? 7.877 -11.171 13.666 1.00 78.75 281 VAL A N 1
ATOM 2280 C CA . VAL A 1 281 ? 6.706 -10.528 14.301 1.00 78.75 281 VAL A CA 1
ATOM 2281 C C . VAL A 1 281 ? 6.363 -11.203 15.615 1.00 78.75 281 VAL A C 1
ATOM 2283 O O . VAL A 1 281 ? 6.151 -10.519 16.614 1.00 78.75 281 VAL A O 1
ATOM 2286 N N . GLU A 1 282 ? 6.276 -12.532 15.609 1.00 79.62 282 GLU A N 1
ATOM 2287 C CA . GLU A 1 282 ? 5.872 -13.311 16.779 1.00 79.62 282 GLU A CA 1
ATOM 2288 C C . GLU A 1 282 ? 6.839 -13.072 17.949 1.00 79.62 282 GLU A C 1
ATOM 2290 O O . GLU A 1 282 ? 6.401 -12.770 19.059 1.00 79.62 282 GLU A O 1
ATOM 2295 N N . GLN A 1 283 ? 8.150 -13.054 17.684 1.00 86.06 283 GLN A N 1
ATOM 2296 C CA . GLN A 1 283 ? 9.169 -12.756 18.699 1.00 86.06 283 GLN A CA 1
ATOM 2297 C C . GLN A 1 283 ? 9.072 -11.330 19.260 1.00 86.06 283 GLN A C 1
ATOM 2299 O O . GLN A 1 283 ? 9.303 -11.111 20.449 1.00 86.06 283 GLN A O 1
ATOM 2304 N N . GLN A 1 284 ? 8.725 -10.341 18.433 1.00 74.94 284 GLN A N 1
ATOM 2305 C CA . GLN A 1 284 ? 8.557 -8.959 18.896 1.00 74.94 284 GLN A CA 1
ATOM 2306 C C . GLN A 1 284 ? 7.311 -8.764 19.768 1.00 74.94 284 GLN A C 1
ATOM 2308 O O . GLN A 1 284 ? 7.285 -7.834 20.577 1.00 74.94 284 GLN A O 1
ATOM 2313 N N . VAL A 1 285 ? 6.289 -9.610 19.606 1.00 67.38 285 VAL A N 1
ATOM 2314 C CA . VAL A 1 285 ? 5.086 -9.601 20.450 1.00 67.38 285 VAL A CA 1
ATOM 2315 C C . VAL A 1 285 ? 5.381 -10.210 21.820 1.00 67.38 285 VAL A C 1
ATOM 2317 O O . VAL A 1 285 ? 4.947 -9.655 22.819 1.00 67.38 285 VAL A O 1
ATOM 2320 N N . GLU A 1 286 ? 6.163 -11.291 21.894 1.00 68.94 286 GLU A N 1
ATOM 2321 C CA . GLU A 1 286 ? 6.506 -11.947 23.170 1.00 68.94 286 GLU A CA 1
ATOM 2322 C C . GLU A 1 286 ? 7.403 -11.102 24.091 1.00 68.94 286 GLU A C 1
ATOM 2324 O O . GLU A 1 286 ? 7.445 -11.325 25.301 1.00 68.94 286 GLU A O 1
ATOM 2329 N N . LEU A 1 287 ? 8.138 -10.137 23.530 1.00 59.69 287 LEU A N 1
ATOM 2330 C CA . LEU A 1 287 ? 9.068 -9.274 24.267 1.00 59.69 287 LEU A CA 1
ATOM 2331 C C . LEU A 1 287 ? 8.431 -7.991 24.830 1.00 59.69 287 LEU A C 1
ATOM 2333 O O . LEU A 1 287 ? 9.132 -7.228 25.503 1.00 59.69 287 LEU A O 1
ATOM 2337 N N . LYS A 1 288 ? 7.152 -7.725 24.545 1.00 45.41 288 LYS A N 1
ATOM 2338 C CA . LYS A 1 288 ? 6.414 -6.540 25.014 1.00 45.41 288 LYS A CA 1
ATOM 2339 C C . LYS A 1 288 ? 5.400 -6.904 26.089 1.00 45.41 288 LYS A C 1
ATOM 2341 O O . LYS A 1 288 ? 5.285 -6.095 27.036 1.00 45.41 288 LYS A O 1
#

Nearest PDB structures (foldseek):
  6an4-assembly1_A  TM=3.464E-01  e=2.548E+00  Escherichia coli K-12
  4dnt-assembly1_A  TM=1.484E-01  e=5.699E+00  Escherichia coli K-12
  4dop-assembly1_A  TM=1.484E-01  e=9.238E+00  Escherichia coli K-12

Secondary structure (DSSP, 8-state):
--HHHHHHHHHH-SS----S-HHHHHHHHHHHHHTT-S-TTPEEEEEEE--------HHHHHHHHHHHHHHH-TTSEETTEEHHHHHHHHHHHHHH-EEEETTEEEE--SS--TTSTT----EEEEEEE-S-HHHHHHHHHHHHHT-TT--TTEEEEEESEEEETTEEEEE-TTS-EEEEE---TT--------GGGGGGHHHHHHHHHHHHHHH-SSHHHHHHHHHHHHHHHHHTT--HHHHHHHHHHHHHHTT--GGGTSS---HHHHHHHHHHHHHHHHHHHHT-

Sequence (288 aa):
MTPLLCSIFDRATNYKRLSNGTIDVIHVIENDAQMGYLQRQVLFITFNLGDLTTIFPHDITMATLTYLLREHLLDQRIADLTIDTILQLVQFFFKTQFCVYNDALYQQIHGGASSLLLTIYREQAILTWHGSKNQFLTLFNKTAVSTEHIPNATTMFIGSTVHFRDLEISYTNNGTLESKVYYDSDIDTLSNVSDELMENKSKQLCAVLYRAVRCCSDVEKFNSELLYIQVSFLTFGFTSEFIHSGIQCFYQQFGIPETFLASLLKDNKYDHLRRRIIEDVEQQVELK